Protein AF-A0A419FMW1-F1 (afdb_monomer)

Solvent-accessible surface area (backbone atoms only — not comparable to full-atom values): 18821 Å² total; per-residue (Å²): 129,82,69,80,78,76,74,81,81,89,82,76,58,70,65,56,57,52,50,54,60,65,60,32,37,74,52,43,48,46,43,58,74,35,53,47,52,51,47,50,56,54,46,58,73,46,66,77,76,57,78,51,20,38,34,29,46,61,54,77,78,37,61,66,59,41,47,36,37,78,68,68,53,40,65,76,57,99,67,23,28,83,46,42,37,37,42,29,57,51,63,74,55,34,60,53,26,34,76,67,46,19,86,48,67,44,80,33,50,67,48,57,53,45,51,34,42,71,71,38,46,95,46,46,44,58,52,34,40,76,68,66,42,49,80,49,41,33,39,37,44,56,45,91,46,50,64,37,39,49,90,47,58,54,80,13,65,55,50,51,30,53,52,52,51,53,52,59,35,41,77,67,66,47,54,31,34,40,38,43,29,26,40,41,46,79,92,55,35,22,66,64,27,52,50,53,41,50,47,57,53,50,55,44,29,68,75,36,60,68,39,38,54,36,33,52,71,72,45,60,54,68,69,53,20,62,75,76,34,43,56,58,40,50,67,43,35,53,56,52,53,51,40,54,52,26,44,78,55,48,26,44,52,43,81,49,75,24,40,34,37,80,46,73,58,96,95,42,77,38,35,39,40,36,40,33,37,38,36,42,51,65,76,74,70,49,85,79,45,88,66,63,99,79,65,77,50,70,66,51,47,33,65,72,48,45,42,54,49,36,49,45,51,51,37,66,57,67,66,44,51,46,62,58,52,47,67,75,35,79,61,51,46,59,53,36,46,50,51,48,53,60,42,68,75,109

Radius of gyration: 20.41 Å; Cα contacts (8 Å, |Δi|>4): 548; chains: 1; bounding box: 52×69×51 Å

Mean predicted aligned error: 4.77 Å

Sequence (346 aa):
MQKIQKDYNAKEDKKEIIRRMYRAAIKHYVREYGWLEAAKKRNDTLKAKRELRYFTLCSLEAIDIKTFYKAGIISRDASGFPSTFFCEWDKELTEEIARVVGSNYWSGPFEEFISKLFSNADRLLDKLKEQKLFPFDIYNLDFTGSCIPGDEPPYSKTLEALTRLVDLQHKEEFDFDMFLTFRAKRHADNEEAIGQLKSLIVDNCVKYPDAKVRLESNHSALDTLLASHYEKFIAIAIPKFLSGIAKDYRYKLKINPSFKYKRSNRDGVYYITNIILSFDYIHDRRARKKSKLNDPSITDIIQDTYYPQSILDIFNHDVVDVDRKIKEIPTLKTDLDRKVKEVQAL

Nearest PDB structures (foldseek):
  6l8u-assembly1_A  TM=5.320E-01  e=3.460E-02  Homo sapiens
  6kpd-assembly1_C-2  TM=3.980E-01  e=6.816E-02  Arabidopsis thaliana
  4d0s-assembly1_B  TM=4.487E-01  e=2.038E-01  Mycobacterium tuberculosis H37Rv
  2b36-assembly1_B-2  TM=4.880E-01  e=3.811E-01  Mycobacterium tuberculosis
  3fnf-assembly1_D  TM=4.911E-01  e=4.230E-01  Mycobacterium tuberculosis

Secondary structure (DSSP, 8-state):
-TTGGG---SSS-HHHHHHHHHHSHHHHHHIIIIIHHHHHHHHHHHTTSSPPPEEE---TT-HHHHHHHHTTSS--BTTB-TTEEEEES-HHHHHHHHHHHBS-EEES-HHHHHHHHHTTGGGHHHHHHHTT--S-SEEEEE-SS-SSBTTS-SS-HHHHHHHHHHHHHHHTT--EEEEEEEEE-GGGB-HHHHHHHHHHHHHHHHH-HHHHHHHHHHS--HHHHHHH-HHHHHHHHHHHHHHHHHHHTTEEEEEEEEEEEEEEETTEEEEEEEEEEEEEE----STTS---TTSPPHHHHIIIIIHHHHHHHHHT--EEEHHHHHHH-HHHHHHHHHHHHHHHT-

Foldseek 3Di:
DVPVVPPDPDDDDPLVVQVCVCLALLNLCCLPVPVLVVLVVLLVVCVVVDAAAEEEQAHLLRLSVLVCCVVVRFHADPQATLSYEYEEQDPVSVVSSCVHHGDRYHHRDLLVVLVCCLVCPVVVVVVCVVSVNPPHQEYEAADAAACAFQPAPLCGSSVVSLLSNLLRCLVVLHKHKYKHKHWQDLVGGHPVNLVVLLVLLVVLCVVPVVLVVLLVVQHPDLVCCSPPVSLLSCLLSVLSSVLVSLLVSQWQKAWDAKEKEWDADPVGIIIMIITMIITNHDDPPVVVPVHDPPDDDSSCCSVPPRSNVRSSNSSNHDYHYSVVVCVVDVCSSVVSSVSSVVSSVD

pLDDT: mean 92.4, std 11.52, range [32.59, 98.81]

Structure (mmCIF, N/CA/C/O backbone):
data_AF-A0A419FMW1-F1
#
_entry.id   AF-A0A419FMW1-F1
#
loop_
_atom_site.group_PDB
_atom_site.id
_atom_site.type_symbol
_atom_site.label_atom_id
_atom_site.label_alt_id
_atom_site.label_comp_id
_atom_site.label_asym_id
_atom_site.label_entity_id
_atom_site.label_seq_id
_atom_site.pdbx_PDB_ins_code
_atom_site.Cartn_x
_atom_site.Cartn_y
_atom_site.Cartn_z
_atom_site.occupancy
_atom_site.B_iso_or_equiv
_atom_site.auth_seq_id
_atom_site.auth_comp_id
_atom_site.auth_asym_id
_atom_site.auth_atom_id
_atom_site.pdbx_PDB_model_num
ATOM 1 N N . MET A 1 1 ? -5.293 -18.519 -10.410 1.00 42.91 1 MET A N 1
ATOM 2 C CA . MET A 1 1 ? -4.461 -18.506 -9.186 1.00 42.91 1 MET A CA 1
ATOM 3 C C . MET A 1 1 ? -4.579 -19.753 -8.286 1.00 42.91 1 MET A C 1
ATOM 5 O O . MET A 1 1 ? -3.925 -19.810 -7.253 1.00 42.91 1 MET A O 1
ATOM 9 N N . GLN A 1 2 ? -5.278 -20.827 -8.690 1.00 33.41 2 GLN A N 1
ATOM 10 C CA . GLN A 1 2 ? -5.392 -22.088 -7.920 1.00 33.41 2 GLN A CA 1
ATOM 11 C C . GLN A 1 2 ? -4.117 -22.970 -7.887 1.00 33.41 2 GLN A C 1
ATOM 13 O O . GLN A 1 2 ? -4.135 -24.054 -7.309 1.00 33.41 2 GLN A O 1
ATOM 18 N N . LYS A 1 3 ? -3.000 -22.547 -8.500 1.00 32.59 3 LYS A N 1
ATOM 19 C CA . LYS A 1 3 ? -1.839 -23.428 -8.736 1.00 32.59 3 LYS A CA 1
ATOM 20 C C . LYS A 1 3 ? -0.704 -23.316 -7.709 1.00 32.59 3 LYS A C 1
ATOM 22 O O . LYS A 1 3 ? 0.074 -24.251 -7.602 1.00 32.59 3 LYS A O 1
ATOM 27 N N . ILE A 1 4 ? -0.649 -22.254 -6.897 1.00 42.31 4 ILE A N 1
ATOM 28 C CA . ILE A 1 4 ? 0.367 -22.127 -5.826 1.00 42.31 4 ILE A CA 1
ATOM 29 C C . ILE A 1 4 ? 0.012 -23.004 -4.604 1.00 42.31 4 ILE A C 1
ATOM 31 O O . ILE A 1 4 ? 0.876 -23.336 -3.797 1.00 42.31 4 ILE A O 1
ATOM 35 N N . GLN A 1 5 ? -1.238 -23.472 -4.503 1.00 43.28 5 GLN A N 1
ATOM 36 C CA . GLN A 1 5 ? -1.702 -24.291 -3.378 1.00 43.28 5 GLN A CA 1
ATOM 37 C C . GLN A 1 5 ? -1.416 -25.800 -3.537 1.00 43.28 5 GLN A C 1
ATOM 39 O O . GLN A 1 5 ? -1.613 -26.544 -2.581 1.00 43.28 5 GLN A O 1
ATOM 44 N N . LYS A 1 6 ? -0.937 -26.274 -4.702 1.00 39.22 6 LYS A N 1
ATOM 45 C CA . LYS A 1 6 ? -0.693 -27.713 -4.953 1.00 39.22 6 LYS A CA 1
ATOM 46 C C . LYS A 1 6 ? 0.708 -28.228 -4.578 1.00 39.22 6 LYS A C 1
ATOM 48 O O . LYS A 1 6 ? 0.918 -29.432 -4.641 1.00 39.22 6 LYS A O 1
ATOM 53 N N . ASP A 1 7 ? 1.621 -27.370 -4.114 1.00 45.84 7 ASP A N 1
ATOM 54 C CA . ASP A 1 7 ? 3.060 -27.696 -4.061 1.00 45.84 7 ASP A CA 1
ATOM 55 C C . ASP A 1 7 ? 3.704 -27.753 -2.659 1.00 45.84 7 ASP A C 1
ATOM 57 O O . ASP A 1 7 ? 4.925 -27.607 -2.522 1.00 45.84 7 ASP A O 1
ATOM 61 N N . TYR A 1 8 ? 2.933 -28.051 -1.609 1.00 42.88 8 TYR A N 1
ATOM 62 C CA . TYR A 1 8 ? 3.475 -28.350 -0.274 1.00 42.88 8 TYR A CA 1
ATOM 63 C C . TYR A 1 8 ? 3.574 -29.865 -0.036 1.00 42.88 8 TYR A C 1
ATOM 65 O O . TYR A 1 8 ? 2.755 -30.463 0.656 1.00 42.88 8 TYR A O 1
ATOM 73 N N . ASN A 1 9 ? 4.607 -30.498 -0.600 1.00 43.47 9 ASN A N 1
ATOM 74 C CA . ASN A 1 9 ? 4.995 -31.853 -0.204 1.00 43.47 9 ASN A CA 1
ATOM 75 C C . ASN A 1 9 ? 5.605 -31.850 1.215 1.00 43.47 9 ASN A C 1
ATOM 77 O O . ASN A 1 9 ? 6.646 -31.243 1.452 1.00 43.47 9 ASN A O 1
ATOM 81 N N . ALA A 1 10 ? 4.905 -32.534 2.125 1.00 51.38 10 ALA A N 1
ATOM 82 C CA . ALA A 1 10 ? 5.298 -33.178 3.384 1.00 51.38 10 ALA A CA 1
ATOM 83 C C . ALA A 1 10 ? 6.677 -32.849 4.014 1.00 51.38 10 ALA A C 1
ATOM 85 O O . ALA A 1 10 ? 7.670 -33.516 3.725 1.00 51.38 10 ALA A O 1
ATOM 86 N N . LYS A 1 11 ? 6.690 -31.896 4.966 1.00 46.38 11 LYS A N 1
ATOM 87 C CA . LYS A 1 11 ? 7.200 -32.006 6.367 1.00 46.38 11 LYS A CA 1
ATOM 88 C C . LYS A 1 11 ? 7.465 -30.645 7.032 1.00 46.38 11 LYS A C 1
ATOM 90 O O . LYS A 1 11 ? 7.587 -30.599 8.250 1.00 46.38 11 LYS A O 1
ATOM 95 N N . GLU A 1 12 ? 7.516 -29.550 6.278 1.00 56.50 12 GLU A N 1
ATOM 96 C CA . GLU A 1 12 ? 7.563 -28.196 6.846 1.00 56.50 12 GLU A CA 1
ATOM 97 C C . GLU A 1 12 ? 6.133 -27.633 6.900 1.00 56.50 12 GLU A C 1
ATOM 99 O O . GLU A 1 12 ? 5.443 -27.578 5.881 1.00 56.50 12 GLU A O 1
ATOM 104 N N . ASP A 1 13 ? 5.665 -27.271 8.097 1.00 82.69 13 ASP A N 1
ATOM 105 C CA . ASP A 1 13 ? 4.355 -26.646 8.303 1.00 82.69 13 ASP A CA 1
ATOM 106 C C . ASP A 1 13 ? 4.288 -25.341 7.483 1.00 82.69 13 ASP A C 1
ATOM 108 O O . ASP A 1 13 ? 5.121 -24.446 7.660 1.00 82.69 13 ASP A O 1
ATOM 112 N N . LYS A 1 14 ? 3.299 -25.222 6.579 1.00 80.25 14 LYS A N 1
ATOM 113 C CA . LYS A 1 14 ? 3.009 -24.014 5.773 1.00 80.25 14 LYS A CA 1
ATOM 114 C C . LYS A 1 14 ? 3.093 -22.747 6.636 1.00 80.25 14 LYS A 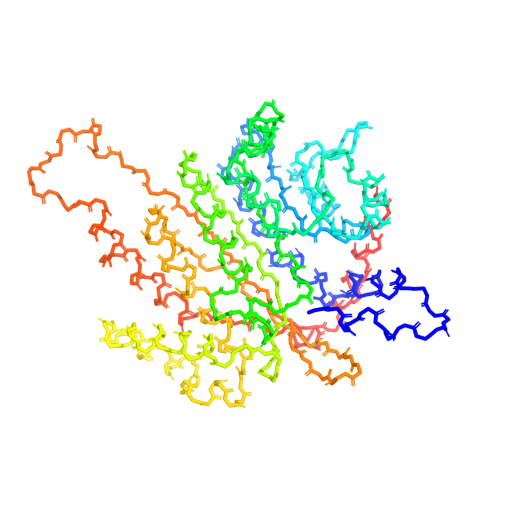C 1
ATOM 116 O O . LYS A 1 14 ? 3.622 -21.728 6.184 1.00 80.25 14 LYS A O 1
ATOM 121 N N . LYS A 1 15 ? 2.628 -22.824 7.888 1.00 84.81 15 LYS A N 1
ATOM 122 C CA . LYS A 1 15 ? 2.635 -21.717 8.852 1.00 84.81 15 LYS A CA 1
ATOM 123 C C . LYS A 1 15 ? 4.049 -21.294 9.245 1.00 84.81 15 LYS A C 1
ATOM 125 O O . LYS A 1 15 ? 4.314 -20.098 9.331 1.00 84.81 15 LYS A O 1
ATOM 130 N N . GLU A 1 16 ? 4.980 -22.227 9.423 1.00 87.75 16 GLU A N 1
ATOM 131 C CA . GLU A 1 16 ? 6.358 -21.892 9.799 1.00 87.75 16 GLU A CA 1
ATOM 132 C C . GLU A 1 16 ? 7.129 -21.238 8.649 1.00 87.75 16 GLU A C 1
ATOM 134 O O . GLU A 1 16 ? 7.867 -20.275 8.865 1.00 87.75 16 GLU A O 1
ATOM 139 N N . ILE A 1 17 ? 6.892 -21.670 7.407 1.00 84.44 17 ILE A N 1
ATOM 140 C CA . ILE A 1 17 ? 7.458 -20.999 6.226 1.00 84.44 17 ILE A CA 1
ATOM 141 C C . ILE A 1 17 ? 6.989 -19.541 6.173 1.00 84.44 17 ILE A C 1
ATOM 143 O O . ILE A 1 17 ? 7.811 -18.637 5.987 1.00 84.44 17 ILE A O 1
ATOM 147 N N . ILE A 1 18 ? 5.687 -19.307 6.381 1.00 84.25 18 ILE A N 1
ATOM 148 C CA . ILE A 1 18 ? 5.113 -17.958 6.450 1.00 84.25 18 ILE A CA 1
ATOM 149 C C . ILE A 1 18 ? 5.790 -17.171 7.580 1.00 84.25 18 ILE A C 1
ATOM 151 O O . ILE A 1 18 ? 6.365 -16.113 7.321 1.00 84.25 18 ILE A O 1
ATOM 155 N N . ARG A 1 19 ? 5.835 -17.698 8.810 1.00 89.06 19 ARG A N 1
ATOM 156 C CA . ARG A 1 19 ? 6.488 -17.026 9.949 1.00 89.06 19 ARG A CA 1
ATOM 157 C C . ARG A 1 19 ? 7.935 -16.646 9.637 1.00 89.06 19 ARG A C 1
ATOM 159 O O . ARG A 1 19 ? 8.303 -15.480 9.768 1.00 89.06 19 ARG A O 1
ATOM 166 N N . ARG A 1 20 ? 8.747 -17.573 9.121 1.00 88.69 20 ARG A N 1
ATOM 167 C CA . ARG A 1 20 ? 10.146 -17.310 8.741 1.00 88.69 20 ARG A CA 1
ATOM 168 C C . ARG A 1 20 ? 10.271 -16.177 7.721 1.00 88.69 20 ARG A C 1
ATOM 170 O O . ARG A 1 20 ? 11.138 -15.314 7.862 1.00 88.69 20 ARG A O 1
ATOM 177 N N . MET A 1 21 ? 9.410 -16.149 6.701 1.00 86.50 21 MET A N 1
ATOM 178 C CA . MET A 1 21 ? 9.424 -15.081 5.696 1.00 86.50 21 MET A CA 1
ATOM 179 C C . MET A 1 21 ? 9.137 -13.709 6.313 1.00 86.50 21 MET A C 1
ATOM 181 O O . MET A 1 21 ? 9.825 -12.739 5.972 1.00 86.50 21 MET A O 1
ATOM 185 N N . TYR A 1 22 ? 8.169 -13.632 7.230 1.00 86.56 22 TYR A N 1
ATOM 186 C CA . TYR A 1 22 ? 7.754 -12.384 7.870 1.00 86.56 22 TYR A CA 1
ATOM 187 C C . TYR A 1 22 ? 8.694 -11.925 8.996 1.00 86.56 22 TYR A C 1
ATOM 189 O O . TYR A 1 22 ? 8.783 -10.715 9.218 1.00 86.56 22 TYR A O 1
ATOM 197 N N . ARG A 1 23 ? 9.434 -12.837 9.640 1.00 90.75 23 ARG A N 1
ATOM 198 C CA . ARG A 1 23 ? 10.469 -12.541 10.652 1.00 90.75 23 ARG A CA 1
ATOM 199 C C . ARG A 1 23 ? 11.797 -12.067 10.064 1.00 90.75 23 ARG A C 1
ATOM 201 O O . ARG A 1 23 ? 12.610 -11.506 10.784 1.00 90.75 23 ARG A O 1
ATOM 208 N N . ALA A 1 24 ? 12.041 -12.303 8.776 1.00 90.31 24 ALA A N 1
ATOM 209 C CA . ALA A 1 24 ? 13.326 -11.987 8.161 1.00 90.31 24 ALA A CA 1
ATOM 210 C C . ALA A 1 24 ? 13.701 -10.501 8.331 1.00 90.31 24 ALA A C 1
ATOM 212 O O . ALA A 1 24 ? 12.898 -9.626 7.989 1.00 90.31 24 ALA A O 1
ATOM 213 N N . ALA A 1 25 ? 14.948 -10.232 8.743 1.00 91.38 25 ALA A N 1
ATOM 214 C CA . ALA A 1 25 ? 15.506 -8.884 8.894 1.00 91.38 25 ALA A CA 1
ATOM 215 C C . ALA A 1 25 ? 15.181 -7.961 7.710 1.00 91.38 25 ALA A C 1
ATOM 217 O O . ALA A 1 25 ? 14.808 -6.810 7.902 1.00 91.38 25 ALA A O 1
ATOM 218 N N . ILE A 1 26 ? 15.224 -8.484 6.480 1.00 94.19 26 ILE A N 1
ATOM 219 C CA . ILE A 1 26 ? 14.934 -7.710 5.268 1.00 94.19 26 ILE A CA 1
ATOM 220 C C . ILE A 1 26 ? 13.516 -7.131 5.229 1.00 94.19 26 ILE A C 1
ATOM 222 O O . ILE A 1 26 ? 13.328 -5.982 4.841 1.00 94.19 26 ILE A O 1
ATOM 226 N N . LYS A 1 27 ? 12.515 -7.888 5.696 1.00 93.56 27 LYS A N 1
ATOM 227 C CA . LYS A 1 27 ? 11.138 -7.395 5.811 1.00 93.56 27 LYS A CA 1
ATOM 228 C C . LYS A 1 27 ? 11.032 -6.416 6.977 1.00 93.56 27 LYS A C 1
ATOM 230 O O . LYS A 1 27 ? 10.343 -5.409 6.862 1.00 93.56 27 LYS A O 1
ATOM 235 N N . HIS A 1 28 ? 11.719 -6.689 8.086 1.00 95.06 28 HIS A N 1
ATOM 236 C CA . HIS A 1 28 ? 11.700 -5.802 9.245 1.00 95.06 28 HIS A CA 1
ATOM 237 C C . HIS A 1 28 ? 12.369 -4.449 8.974 1.00 95.06 28 HIS A C 1
ATOM 239 O O . HIS A 1 28 ? 11.888 -3.446 9.483 1.00 95.06 28 HIS A O 1
ATOM 245 N N . TYR A 1 29 ? 13.375 -4.384 8.096 1.00 97.31 29 TYR A N 1
ATOM 246 C CA . TYR A 1 29 ? 13.927 -3.113 7.620 1.00 97.31 29 TYR A CA 1
ATOM 247 C C . TYR A 1 29 ? 12.838 -2.227 7.001 1.00 97.31 29 TYR A C 1
ATOM 249 O O . TYR A 1 29 ? 12.721 -1.059 7.351 1.00 97.31 29 TYR A O 1
ATOM 257 N N . VAL A 1 30 ? 11.998 -2.788 6.125 1.00 97.06 30 VAL A N 1
ATOM 258 C CA . VAL A 1 30 ? 10.891 -2.042 5.500 1.00 97.06 30 VAL A CA 1
ATOM 259 C C . VAL A 1 30 ? 9.864 -1.593 6.544 1.00 97.06 30 VAL A C 1
ATOM 261 O O . VAL A 1 30 ? 9.369 -0.471 6.470 1.00 97.06 30 VAL A O 1
ATOM 264 N N . ARG A 1 31 ? 9.575 -2.429 7.551 1.00 96.56 31 ARG A N 1
ATOM 265 C CA . ARG A 1 31 ? 8.680 -2.045 8.656 1.00 96.56 31 ARG A CA 1
ATOM 266 C C . ARG A 1 31 ? 9.237 -0.878 9.461 1.00 96.56 31 ARG A C 1
ATOM 268 O O . ARG A 1 31 ? 8.502 0.060 9.727 1.00 96.56 31 ARG A O 1
ATOM 275 N N . GLU A 1 32 ? 10.511 -0.941 9.830 1.00 96.00 32 GLU A N 1
ATOM 276 C CA . GLU A 1 32 ? 11.153 0.037 10.708 1.00 96.00 32 GLU A CA 1
ATOM 277 C C . GLU A 1 32 ? 11.416 1.366 9.995 1.00 96.00 32 GLU A C 1
ATOM 279 O O . GLU A 1 32 ? 11.068 2.422 10.508 1.00 96.00 32 GLU A O 1
ATOM 284 N N . TYR A 1 33 ? 12.017 1.320 8.806 1.00 96.69 33 TYR A N 1
ATOM 285 C CA . TYR A 1 33 ? 12.497 2.515 8.103 1.00 96.69 33 TYR A CA 1
ATOM 286 C C . TYR A 1 33 ? 11.526 3.030 7.035 1.00 96.69 33 TYR A C 1
ATOM 288 O O . TYR A 1 33 ? 11.717 4.123 6.508 1.00 96.69 33 TYR A O 1
ATOM 296 N N . GLY A 1 34 ? 10.502 2.244 6.700 1.00 97.06 34 GLY A N 1
ATOM 297 C CA . GLY A 1 34 ? 9.429 2.628 5.791 1.00 97.06 34 GLY A CA 1
ATOM 298 C C . GLY A 1 34 ? 8.123 2.852 6.539 1.00 97.06 34 GLY A C 1
ATOM 299 O O . GLY A 1 34 ? 7.719 3.989 6.775 1.00 97.06 34 GLY A O 1
ATOM 300 N N . TRP A 1 35 ? 7.455 1.758 6.907 1.00 97.88 35 TRP A N 1
ATOM 301 C CA . TRP A 1 35 ? 6.073 1.790 7.400 1.00 97.88 35 TRP A CA 1
ATOM 302 C C . TRP A 1 35 ? 5.929 2.546 8.718 1.00 97.88 35 TRP A C 1
ATOM 304 O O . TRP A 1 35 ? 5.037 3.378 8.839 1.00 97.88 35 TRP A O 1
ATOM 314 N N . LEU A 1 36 ? 6.811 2.299 9.689 1.00 98.00 36 LEU A N 1
ATOM 315 C CA . LEU A 1 36 ? 6.778 2.963 10.990 1.00 98.00 36 LEU A CA 1
ATOM 316 C C . LEU A 1 36 ? 7.041 4.465 10.861 1.00 98.00 36 LEU A C 1
ATOM 318 O O . LEU A 1 36 ? 6.325 5.258 11.464 1.00 98.00 36 LEU A O 1
ATOM 322 N N . GLU A 1 37 ? 8.015 4.872 10.049 1.00 97.94 37 GLU A N 1
ATOM 323 C CA . GLU A 1 37 ? 8.312 6.292 9.831 1.00 97.94 37 GLU A CA 1
ATOM 324 C C . GLU A 1 37 ? 7.168 7.021 9.116 1.00 97.94 37 GLU A C 1
ATOM 326 O O . GLU A 1 37 ? 6.830 8.149 9.477 1.00 97.94 37 GLU A O 1
ATOM 331 N N . ALA A 1 38 ? 6.522 6.379 8.140 1.00 97.94 38 ALA A N 1
ATOM 332 C CA . ALA A 1 38 ? 5.322 6.926 7.512 1.00 97.94 38 ALA A CA 1
ATOM 333 C C . ALA A 1 38 ? 4.144 6.996 8.500 1.00 97.94 38 ALA A C 1
ATOM 335 O O . ALA A 1 38 ? 3.477 8.026 8.591 1.00 97.94 38 ALA A O 1
ATOM 336 N N . ALA A 1 39 ? 3.941 5.951 9.306 1.00 98.25 39 ALA A N 1
ATOM 337 C CA . ALA A 1 39 ? 2.875 5.903 10.299 1.00 98.25 39 ALA A CA 1
ATOM 338 C C . ALA A 1 39 ? 3.039 6.955 11.404 1.00 98.25 39 ALA A C 1
ATOM 340 O O . ALA A 1 39 ? 2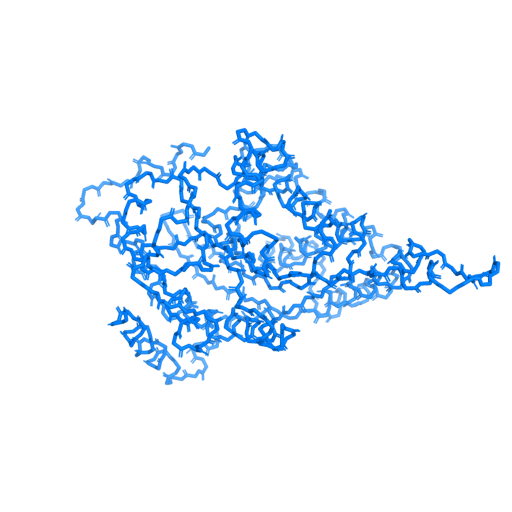.053 7.580 11.787 1.00 98.25 39 ALA A O 1
ATOM 341 N N . LYS A 1 40 ? 4.268 7.218 11.870 1.00 97.75 40 LYS A N 1
ATOM 342 C CA . LYS A 1 40 ? 4.559 8.318 12.807 1.00 97.75 40 LYS A CA 1
ATOM 343 C C . LYS A 1 40 ? 4.142 9.662 12.222 1.00 97.75 40 LYS A C 1
ATOM 345 O O . LYS A 1 40 ? 3.369 10.377 12.848 1.00 97.75 40 LYS A O 1
ATOM 350 N N . LYS A 1 41 ? 4.564 9.962 10.986 1.00 97.31 41 LYS A N 1
ATOM 351 C CA . LYS A 1 41 ? 4.187 11.210 10.302 1.00 97.31 41 LYS A CA 1
ATOM 352 C C . LYS A 1 41 ? 2.672 11.351 10.190 1.00 97.31 41 LYS A C 1
ATOM 354 O O . LYS A 1 41 ? 2.139 12.414 10.493 1.00 97.31 41 LYS A O 1
ATOM 359 N N . ARG A 1 42 ? 1.969 10.285 9.795 1.00 97.31 42 ARG A N 1
ATOM 360 C CA . ARG A 1 42 ? 0.501 10.272 9.735 1.00 97.31 42 ARG A CA 1
ATOM 361 C C . ARG A 1 42 ? -0.113 10.534 11.103 1.00 97.31 42 ARG A C 1
ATOM 363 O O . ARG A 1 42 ? -0.964 11.411 11.223 1.00 97.31 42 ARG A O 1
ATOM 370 N N . ASN A 1 43 ? 0.353 9.839 12.135 1.00 96.81 43 ASN A N 1
ATOM 371 C CA . ASN A 1 43 ? -0.120 10.013 13.504 1.00 96.81 43 ASN A CA 1
ATOM 372 C C . ASN A 1 43 ? 0.085 11.453 14.012 1.00 96.81 43 ASN A C 1
ATOM 374 O O . ASN A 1 43 ? -0.820 12.033 14.611 1.00 96.81 43 ASN A O 1
ATOM 378 N N . ASP A 1 44 ? 1.216 12.081 13.681 1.00 95.94 44 ASP A N 1
ATOM 379 C CA . ASP A 1 44 ? 1.491 13.479 14.029 1.00 95.94 44 ASP A CA 1
ATOM 380 C C . ASP A 1 44 ? 0.468 14.439 13.394 1.00 95.94 44 ASP A C 1
ATOM 382 O O . ASP A 1 44 ? 0.031 15.405 14.031 1.00 95.94 44 ASP A O 1
ATOM 386 N N . THR A 1 45 ? 0.003 14.159 12.166 1.00 94.56 45 THR A N 1
ATOM 387 C CA . THR A 1 45 ? -1.055 14.967 11.524 1.00 94.56 45 THR A CA 1
ATOM 388 C C . THR A 1 45 ? -2.406 14.866 12.237 1.00 94.56 45 THR A C 1
ATOM 390 O O . THR A 1 45 ? -3.179 15.830 12.210 1.00 94.56 45 THR A O 1
ATOM 393 N N . LEU A 1 46 ? -2.672 13.759 12.944 1.00 92.00 46 LEU A N 1
ATOM 394 C CA . LEU A 1 46 ? -3.886 13.577 13.746 1.00 92.00 46 LEU A CA 1
ATOM 395 C C . LEU A 1 46 ? -3.865 14.417 15.033 1.00 92.00 46 LEU A C 1
ATOM 397 O O . LEU A 1 46 ? -4.924 14.642 15.626 1.00 92.00 46 LEU A O 1
ATOM 401 N N . LYS A 1 47 ? -2.694 14.927 15.453 1.00 86.38 47 LYS A N 1
ATOM 402 C CA . LYS A 1 47 ? -2.504 15.801 16.629 1.00 86.38 47 LYS A CA 1
ATOM 403 C C . LYS A 1 47 ? -3.154 15.253 17.906 1.00 86.38 47 LYS A C 1
ATOM 405 O O . LYS A 1 47 ? -3.783 16.009 18.645 1.00 86.38 47 LYS A O 1
ATOM 410 N N . ALA A 1 48 ? -3.067 13.939 18.115 1.00 80.50 48 ALA A N 1
ATOM 411 C CA . ALA A 1 48 ? -3.685 13.225 19.236 1.00 80.50 48 ALA A CA 1
ATOM 412 C C . ALA A 1 48 ? -5.210 13.432 19.389 1.00 80.50 48 ALA A C 1
ATOM 414 O O . ALA A 1 48 ? -5.772 13.154 20.445 1.00 80.50 48 ALA A O 1
ATOM 415 N N . LYS A 1 49 ? -5.913 13.903 18.346 1.00 88.44 49 LYS A N 1
ATOM 416 C CA . LYS A 1 49 ? -7.378 14.074 18.388 1.00 88.44 49 LYS A CA 1
ATOM 417 C C . LYS A 1 49 ? -8.116 12.743 18.467 1.00 88.44 49 LYS A C 1
ATOM 419 O O . LYS A 1 49 ? -9.230 12.681 18.979 1.00 88.44 49 LYS A O 1
ATOM 424 N N . ARG A 1 50 ? -7.516 11.707 17.891 1.00 93.75 50 ARG A N 1
ATOM 425 C CA . ARG A 1 50 ? -7.954 10.318 17.941 1.00 93.75 50 ARG A CA 1
ATOM 426 C C . ARG A 1 50 ? -6.768 9.415 17.635 1.00 93.75 50 ARG A C 1
ATOM 428 O O . ARG A 1 50 ? -5.771 9.870 17.079 1.00 93.75 50 ARG A O 1
ATOM 435 N N . GLU A 1 51 ? -6.927 8.148 17.967 1.00 94.56 51 GLU A N 1
ATOM 436 C CA . GLU A 1 51 ? -5.998 7.092 17.591 1.00 94.56 51 GLU A CA 1
ATOM 437 C C . GLU A 1 51 ? -5.989 6.855 16.072 1.00 94.56 51 GLU A C 1
ATOM 439 O O . GLU A 1 51 ? -6.994 7.105 15.389 1.00 94.56 51 GLU A O 1
ATOM 444 N N . LEU A 1 52 ? -4.854 6.375 15.559 1.00 97.88 52 LEU A N 1
ATOM 445 C CA . LEU A 1 52 ? -4.672 5.978 14.168 1.00 97.88 52 LEU A CA 1
ATOM 446 C C . LEU A 1 52 ? -5.456 4.697 13.856 1.00 97.88 52 LEU A C 1
ATOM 448 O O . LEU A 1 52 ? -5.337 3.701 14.559 1.00 97.88 52 LEU A O 1
ATOM 452 N N . ARG A 1 53 ? -6.227 4.712 12.768 1.00 98.56 53 ARG A N 1
ATOM 453 C CA . ARG A 1 53 ? -7.020 3.588 12.263 1.00 98.56 53 ARG A CA 1
ATOM 454 C C . ARG A 1 53 ? -6.246 2.857 11.180 1.00 98.56 53 ARG A C 1
ATOM 456 O O . ARG A 1 53 ? -5.953 3.436 10.130 1.00 98.56 53 ARG A O 1
ATOM 463 N N . TYR A 1 54 ? -5.937 1.592 11.423 1.00 98.75 54 TYR A N 1
ATOM 464 C CA . TYR A 1 54 ? -5.014 0.822 10.596 1.00 98.75 54 TYR A CA 1
ATOM 465 C C . TYR A 1 54 ? -5.704 -0.361 9.922 1.00 98.75 54 TYR A C 1
ATOM 467 O O . TYR A 1 54 ? -6.216 -1.250 10.597 1.00 98.75 54 TYR A O 1
ATOM 475 N N . PHE A 1 55 ? -5.690 -0.397 8.591 1.00 98.81 55 PHE A N 1
ATOM 476 C CA . PHE A 1 55 ? -6.084 -1.569 7.815 1.00 98.81 55 PHE A CA 1
ATOM 477 C C . PHE A 1 55 ? -4.841 -2.344 7.372 1.00 98.81 55 PHE A C 1
ATOM 479 O O . PHE A 1 55 ? -3.899 -1.736 6.861 1.00 98.81 55 PHE A O 1
ATOM 486 N N . THR A 1 56 ? -4.829 -3.675 7.489 1.00 98.56 56 THR A N 1
ATOM 487 C CA . THR A 1 56 ? -3.668 -4.481 7.068 1.00 98.56 56 THR A CA 1
ATOM 488 C C . THR A 1 56 ? -4.021 -5.853 6.484 1.00 98.56 56 THR A C 1
ATOM 490 O O . THR A 1 56 ? -4.921 -6.549 6.958 1.00 98.56 56 THR A O 1
ATOM 493 N N . LEU A 1 57 ? -3.263 -6.272 5.467 1.00 97.38 57 LEU A N 1
ATOM 494 C CA . LEU A 1 57 ? -3.157 -7.673 5.039 1.00 97.38 57 LEU A CA 1
ATOM 495 C C . LEU A 1 57 ? -2.118 -8.366 5.930 1.00 97.38 57 LEU A C 1
ATOM 497 O O . LEU A 1 57 ? -0.946 -8.519 5.577 1.00 97.38 57 LEU A O 1
ATOM 501 N N . CYS A 1 58 ? -2.548 -8.663 7.153 1.00 90.44 58 CYS A N 1
ATOM 502 C CA . CYS A 1 58 ? -1.676 -9.023 8.263 1.00 90.44 58 CYS A CA 1
ATOM 503 C C . CYS A 1 58 ? -1.060 -10.420 8.107 1.00 90.44 58 CYS A C 1
ATOM 505 O O . CYS A 1 58 ? -1.659 -11.320 7.528 1.00 90.44 58 CYS A O 1
ATOM 507 N N . SER A 1 59 ? 0.116 -10.636 8.702 1.00 91.00 59 SER A N 1
ATOM 508 C CA . SER A 1 59 ? 0.649 -11.989 8.890 1.00 91.00 59 SER A CA 1
ATOM 509 C C . SER A 1 59 ? 0.260 -12.572 10.244 1.00 91.00 59 SER A C 1
ATOM 511 O O . SER A 1 59 ? -0.091 -11.842 11.166 1.00 91.00 59 SER A O 1
ATOM 513 N N . LEU A 1 60 ? 0.432 -13.890 10.397 1.00 92.56 60 LEU A N 1
ATOM 514 C CA . LEU A 1 60 ? 0.156 -14.642 11.633 1.00 92.56 60 LEU A CA 1
ATOM 515 C C . LEU A 1 60 ? 0.658 -13.986 12.931 1.00 92.56 60 LEU A C 1
ATOM 517 O O . LEU A 1 60 ? 0.054 -14.157 13.982 1.00 92.56 60 LEU A O 1
ATOM 521 N N . GLU A 1 61 ? 1.785 -13.277 12.881 1.00 93.94 61 GLU A N 1
ATOM 522 C CA . GLU A 1 61 ? 2.415 -12.699 14.073 1.00 93.94 61 GLU A CA 1
ATOM 523 C C . GLU A 1 61 ? 2.135 -11.209 14.268 1.00 93.94 61 GLU A C 1
ATOM 525 O O . GLU A 1 61 ? 2.574 -10.650 15.274 1.00 93.94 61 GLU A O 1
ATOM 530 N N . ALA A 1 62 ? 1.451 -10.563 13.316 1.00 95.94 62 ALA A N 1
ATOM 531 C CA . ALA A 1 62 ? 1.075 -9.154 13.395 1.00 95.94 62 ALA A CA 1
ATOM 532 C C . ALA A 1 62 ? 2.238 -8.211 13.768 1.00 95.94 62 ALA A C 1
ATOM 534 O O . ALA A 1 62 ? 2.076 -7.268 14.542 1.00 95.94 62 ALA A O 1
ATOM 535 N N . ILE A 1 63 ? 3.446 -8.487 13.253 1.00 96.12 63 ILE A N 1
ATOM 536 C CA . ILE A 1 63 ? 4.682 -7.786 13.654 1.00 96.12 63 ILE A CA 1
ATOM 537 C C . ILE A 1 63 ? 4.580 -6.278 13.397 1.00 96.12 63 ILE A C 1
ATOM 539 O O . ILE A 1 63 ? 5.095 -5.491 14.181 1.00 96.12 63 ILE A O 1
ATOM 543 N N . ASP A 1 64 ? 3.939 -5.865 12.308 1.00 96.50 64 ASP A N 1
ATOM 544 C CA . ASP A 1 64 ? 3.664 -4.462 11.984 1.00 96.50 64 ASP A CA 1
ATOM 545 C C . ASP A 1 64 ? 2.763 -3.794 13.035 1.00 96.50 64 ASP A C 1
ATOM 547 O O . ASP A 1 64 ? 3.145 -2.761 13.581 1.00 96.50 64 ASP A O 1
ATOM 551 N N . ILE A 1 65 ? 1.645 -4.427 13.406 1.00 97.94 65 ILE A N 1
ATOM 552 C CA . ILE A 1 65 ? 0.732 -3.944 14.458 1.00 97.94 65 ILE A CA 1
ATOM 553 C C . ILE A 1 65 ? 1.480 -3.824 15.792 1.00 97.94 65 ILE A C 1
ATOM 555 O O . ILE A 1 65 ? 1.480 -2.770 16.424 1.00 97.94 65 ILE A O 1
ATOM 559 N N . LYS A 1 66 ? 2.205 -4.870 16.200 1.00 97.75 66 LYS A N 1
ATOM 560 C CA . LYS A 1 66 ? 2.988 -4.858 17.447 1.00 97.75 66 LYS A CA 1
ATOM 561 C C . LYS A 1 66 ? 4.101 -3.804 17.430 1.00 97.75 66 LYS A C 1
ATOM 563 O O . LYS A 1 66 ? 4.406 -3.212 18.463 1.00 97.75 66 LYS A O 1
ATOM 568 N N . THR A 1 67 ? 4.687 -3.536 16.262 1.00 97.44 67 THR A N 1
ATOM 569 C CA . THR A 1 67 ? 5.673 -2.461 16.073 1.00 97.44 67 THR A CA 1
ATOM 570 C C . THR A 1 67 ? 5.024 -1.088 16.281 1.00 97.44 67 THR A C 1
ATOM 572 O O . THR A 1 67 ? 5.589 -0.252 16.983 1.00 97.44 67 THR A O 1
ATOM 575 N N . PHE A 1 68 ? 3.820 -0.861 15.748 1.00 98.06 68 PHE A N 1
ATOM 576 C CA . PHE A 1 68 ? 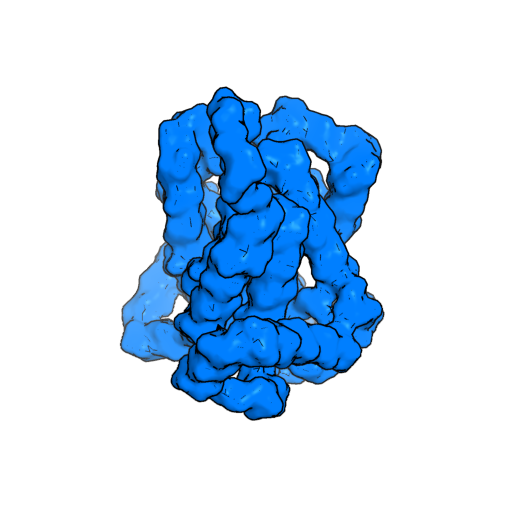3.075 0.388 15.952 1.00 98.06 68 PHE A CA 1
ATOM 577 C C . PHE A 1 68 ? 2.611 0.564 17.399 1.00 98.06 68 PHE A C 1
ATOM 579 O O . PHE A 1 68 ? 2.691 1.669 17.932 1.00 98.06 68 PHE A O 1
ATOM 586 N N . TYR A 1 69 ? 2.213 -0.523 18.059 1.00 97.94 69 TYR A N 1
ATOM 587 C CA . TYR A 1 69 ? 1.890 -0.528 19.484 1.00 97.94 69 TYR A CA 1
ATOM 588 C C . TYR A 1 69 ? 3.094 -0.150 20.350 1.00 97.94 69 TYR A C 1
ATOM 590 O O . TYR A 1 69 ? 3.008 0.764 21.166 1.00 97.94 69 TYR A O 1
ATOM 598 N N . LYS A 1 70 ? 4.256 -0.779 20.120 1.00 97.44 70 LYS A N 1
ATOM 599 C CA . LYS A 1 70 ? 5.506 -0.440 20.822 1.00 97.44 70 LYS A CA 1
ATOM 600 C C . LYS A 1 70 ? 5.905 1.027 20.623 1.00 97.44 70 LYS A C 1
ATOM 602 O O . LYS A 1 70 ? 6.516 1.619 21.506 1.00 97.44 70 LYS A O 1
ATOM 607 N N . ALA A 1 71 ? 5.562 1.606 19.473 1.00 96.69 71 ALA A N 1
ATOM 608 C CA . ALA A 1 71 ? 5.804 3.009 19.156 1.00 96.69 71 ALA A CA 1
ATOM 609 C C . ALA A 1 71 ? 4.726 3.977 19.689 1.00 96.69 71 ALA A C 1
ATOM 611 O O . ALA A 1 71 ? 4.851 5.180 19.470 1.00 96.69 71 ALA A O 1
ATOM 612 N N . GLY A 1 72 ? 3.677 3.484 20.358 1.00 96.31 72 GLY A N 1
ATOM 613 C CA . GLY A 1 72 ? 2.586 4.305 20.890 1.00 96.31 72 GLY A CA 1
ATOM 614 C C . GLY A 1 72 ? 1.668 4.915 19.824 1.00 96.31 72 GLY A C 1
ATOM 615 O O . GLY A 1 72 ? 0.995 5.904 20.100 1.00 96.31 72 GLY A O 1
ATOM 616 N N . ILE A 1 73 ? 1.657 4.363 18.605 1.00 96.75 73 ILE A N 1
ATOM 617 C CA . ILE A 1 73 ? 0.814 4.839 17.490 1.00 96.75 73 ILE A CA 1
ATOM 618 C C . ILE A 1 73 ? -0.603 4.270 17.598 1.00 96.75 73 ILE A C 1
ATOM 620 O O . ILE A 1 73 ? -1.580 4.960 17.310 1.00 96.75 73 ILE A O 1
ATOM 624 N N . ILE A 1 74 ? -0.695 3.010 18.018 1.00 97.19 74 ILE A N 1
ATOM 625 C CA . ILE A 1 74 ? -1.948 2.317 18.311 1.00 97.19 74 ILE A CA 1
ATOM 626 C C . ILE A 1 74 ? -1.898 1.751 19.731 1.00 97.19 74 ILE A C 1
ATOM 628 O O . ILE A 1 74 ? -0.827 1.549 20.306 1.00 97.19 74 ILE A O 1
ATOM 632 N N . SER A 1 75 ? -3.066 1.491 20.292 1.00 97.00 75 SER A N 1
ATOM 633 C CA . SER A 1 75 ? -3.310 1.021 21.642 1.00 97.00 75 SER A CA 1
ATOM 634 C C . SER A 1 75 ? -3.821 -0.418 21.632 1.00 97.00 75 SER A C 1
ATOM 636 O O . SER A 1 75 ? -4.301 -0.931 20.619 1.00 97.00 75 SER A O 1
ATOM 638 N N . ARG A 1 76 ? -3.677 -1.087 22.778 1.00 97.38 76 ARG A N 1
ATOM 639 C CA . ARG A 1 76 ? -4.166 -2.446 23.005 1.00 97.38 76 ARG A CA 1
ATOM 640 C C . ARG A 1 76 ? -5.064 -2.449 24.234 1.00 97.38 76 ARG A C 1
ATOM 642 O O . ARG A 1 76 ? -4.682 -1.887 25.260 1.00 97.38 76 ARG A O 1
ATOM 649 N N . ASP A 1 77 ? -6.210 -3.107 24.138 1.00 96.19 77 ASP A N 1
ATOM 650 C CA . ASP A 1 77 ? -7.137 -3.328 25.245 1.00 96.19 77 ASP A CA 1
ATOM 651 C C . ASP A 1 77 ? -7.469 -4.825 25.408 1.00 96.19 77 ASP A C 1
ATOM 653 O O . ASP A 1 77 ? -6.809 -5.696 24.833 1.00 96.19 77 ASP A O 1
ATOM 657 N N . ALA A 1 78 ? -8.478 -5.142 26.226 1.00 94.81 78 ALA A N 1
ATOM 658 C CA . ALA A 1 78 ? -8.906 -6.520 26.475 1.00 94.81 78 ALA A CA 1
ATOM 659 C C . ALA A 1 78 ? -9.429 -7.249 25.218 1.00 94.81 78 ALA A C 1
ATOM 661 O O . ALA A 1 78 ? -9.462 -8.477 25.203 1.00 94.81 78 ALA A O 1
ATOM 662 N N . SER A 1 79 ? -9.830 -6.514 24.176 1.00 93.81 79 SER A N 1
ATOM 663 C CA . SER A 1 79 ? -10.333 -7.043 22.902 1.00 93.81 79 SER A CA 1
ATOM 664 C C . SER A 1 79 ? -9.254 -7.197 21.822 1.00 93.81 79 SER A C 1
ATOM 666 O O . SER A 1 79 ? -9.532 -7.751 20.758 1.00 93.81 79 SER A O 1
ATOM 668 N N . GLY A 1 80 ? -8.022 -6.748 22.087 1.00 96.75 80 GLY A N 1
ATOM 669 C CA . GLY A 1 80 ? -6.925 -6.724 21.121 1.00 96.75 80 GLY A CA 1
ATOM 670 C C . GLY A 1 80 ? -6.558 -5.293 20.742 1.00 96.75 80 GLY A C 1
ATOM 671 O O . GLY A 1 80 ? -6.284 -4.480 21.620 1.00 96.75 80 GLY A O 1
ATOM 672 N N . PHE A 1 81 ? -6.511 -4.996 19.445 1.00 97.88 81 PHE A N 1
ATOM 673 C CA . PHE A 1 81 ? -6.166 -3.684 18.894 1.00 97.88 81 PHE A CA 1
ATOM 674 C C . PHE A 1 81 ? -7.419 -3.040 18.274 1.00 97.88 81 PHE A C 1
ATOM 676 O O . PHE A 1 81 ? -7.684 -3.237 17.084 1.00 97.88 81 PHE A O 1
ATOM 683 N N . PRO A 1 82 ? -8.217 -2.283 19.049 1.00 97.44 82 PRO A N 1
ATOM 684 C CA . PRO A 1 82 ? -9.552 -1.833 18.638 1.00 97.44 82 PRO A CA 1
ATOM 685 C C . PRO A 1 82 ? -9.544 -0.892 17.427 1.00 97.44 82 PRO A C 1
ATOM 687 O O . PRO A 1 82 ? -10.537 -0.814 16.711 1.00 97.44 82 PRO A O 1
ATOM 690 N N . SER A 1 83 ? -8.434 -0.199 17.172 1.00 97.75 83 SER A N 1
ATOM 691 C CA . SER A 1 83 ? -8.233 0.704 16.032 1.00 97.75 83 SER A CA 1
ATOM 692 C C . SER A 1 83 ? -7.713 0.005 14.768 1.00 97.75 83 SER A C 1
ATOM 694 O O . SER A 1 83 ? -7.505 0.649 13.738 1.00 97.75 83 SER A O 1
ATOM 696 N N . THR A 1 84 ? -7.493 -1.311 14.826 1.00 98.50 84 THR A N 1
ATOM 697 C CA . THR A 1 84 ? -6.948 -2.101 13.721 1.00 98.50 84 THR A CA 1
ATOM 698 C C . THR A 1 84 ? -8.015 -2.997 13.100 1.00 98.50 84 THR A C 1
ATOM 700 O O . THR A 1 84 ? -8.823 -3.595 13.804 1.00 98.50 84 THR A O 1
ATOM 703 N N . PHE A 1 85 ? -7.994 -3.111 11.773 1.00 98.56 85 PHE A N 1
ATOM 704 C CA . PHE A 1 85 ? -8.805 -4.043 10.998 1.00 98.56 85 PHE A CA 1
ATOM 705 C C . PHE A 1 85 ? -7.893 -4.867 10.089 1.00 98.56 85 PHE A C 1
ATOM 707 O O . PHE A 1 85 ? -7.069 -4.302 9.366 1.00 98.56 85 PHE A O 1
ATOM 714 N N . PHE A 1 86 ? -8.031 -6.192 10.091 1.00 98.56 86 PHE A N 1
ATOM 715 C CA . PHE A 1 86 ? -7.244 -7.043 9.196 1.00 98.56 86 PHE A CA 1
ATOM 716 C C . PHE A 1 86 ? -8.105 -7.818 8.201 1.00 98.56 86 PHE A C 1
ATOM 718 O O . PHE A 1 86 ? -9.281 -8.086 8.431 1.00 98.56 86 PHE A O 1
ATOM 725 N N . CYS A 1 87 ? -7.508 -8.178 7.072 1.00 98.19 87 CYS A N 1
ATOM 726 C CA . CYS A 1 87 ? -8.147 -8.981 6.040 1.00 98.19 87 CYS A CA 1
ATOM 727 C C . CYS A 1 87 ? -7.242 -10.166 5.696 1.00 98.19 87 CYS A C 1
ATOM 729 O O . CYS A 1 87 ? -6.068 -9.976 5.376 1.00 98.19 87 CYS A O 1
ATOM 731 N N . GLU A 1 88 ? -7.783 -11.378 5.800 1.00 96.56 88 GLU A N 1
ATOM 732 C CA . GLU A 1 88 ? -7.092 -12.631 5.491 1.00 96.56 88 GLU A CA 1
ATOM 733 C C . GLU A 1 88 ? -8.067 -13.568 4.772 1.00 96.56 88 GLU A C 1
ATOM 735 O O . GLU A 1 88 ? -9.217 -13.722 5.176 1.00 96.56 88 GLU A O 1
ATOM 740 N N . TRP A 1 89 ? -7.619 -14.183 3.683 1.00 94.00 89 TRP A N 1
ATOM 741 C CA . TRP A 1 89 ? -8.459 -15.029 2.838 1.00 94.00 89 TRP A CA 1
ATOM 742 C C . TRP A 1 89 ? -8.446 -16.494 3.286 1.00 94.00 89 TRP A C 1
ATOM 744 O O . TRP A 1 89 ? -9.406 -17.221 3.029 1.00 94.00 89 TRP A O 1
ATOM 754 N N . ASP A 1 90 ? -7.378 -16.936 3.954 1.00 92.44 90 ASP A N 1
ATOM 755 C CA . ASP A 1 90 ? -7.284 -18.266 4.546 1.00 92.44 90 ASP A CA 1
ATOM 756 C C . ASP A 1 90 ? -7.987 -18.273 5.915 1.00 92.44 90 ASP A C 1
ATOM 758 O O . ASP A 1 90 ? -7.557 -17.633 6.881 1.00 92.44 90 ASP A O 1
ATOM 762 N N . LYS A 1 91 ? -9.100 -19.008 6.006 1.00 91.81 91 LYS A N 1
ATOM 763 C CA . LYS A 1 91 ? -9.926 -19.072 7.218 1.00 91.81 91 LYS A CA 1
ATOM 764 C C . LYS A 1 91 ? -9.146 -19.582 8.435 1.00 91.81 91 LYS A C 1
ATOM 766 O O . LYS A 1 91 ? -9.334 -19.060 9.531 1.00 91.81 91 LYS A O 1
ATOM 771 N N . GLU A 1 92 ? -8.251 -20.554 8.255 1.00 91.56 92 GLU A N 1
ATOM 772 C CA . GLU A 1 92 ? -7.455 -21.086 9.367 1.00 91.56 92 GLU A CA 1
ATOM 773 C C . GLU A 1 92 ? -6.476 -20.036 9.902 1.00 91.56 92 GLU A C 1
ATOM 775 O O . GLU A 1 92 ? -6.291 -19.909 11.113 1.00 91.56 92 GLU A O 1
ATOM 780 N N . LEU A 1 93 ? -5.863 -19.253 9.006 1.00 92.56 93 LEU A N 1
ATOM 781 C CA . LEU A 1 93 ? -4.974 -18.159 9.403 1.00 92.56 93 LEU A CA 1
ATOM 782 C C . LEU A 1 93 ? -5.760 -17.004 10.030 1.00 92.56 93 LEU A C 1
ATOM 784 O O . LEU A 1 93 ? -5.279 -16.402 10.986 1.00 92.56 93 LEU A O 1
ATOM 788 N N . THR A 1 94 ? -6.977 -16.736 9.548 1.00 95.75 94 THR A N 1
ATOM 789 C CA . THR A 1 94 ? -7.864 -15.699 10.097 1.00 95.75 94 THR A CA 1
ATOM 790 C C . THR A 1 94 ? -8.099 -15.913 11.591 1.00 95.75 94 THR A C 1
ATOM 792 O O . THR A 1 94 ? -7.933 -14.985 12.380 1.00 95.75 94 THR A O 1
ATOM 795 N N . GLU A 1 95 ? -8.445 -17.137 11.997 1.00 95.12 95 GLU A N 1
ATOM 796 C CA . GLU A 1 95 ? -8.704 -17.465 13.403 1.00 95.12 95 GLU A CA 1
ATOM 797 C C . GLU A 1 95 ? -7.453 -17.295 14.280 1.00 95.12 95 GLU A C 1
ATOM 799 O O . GLU A 1 95 ? -7.553 -16.833 15.417 1.00 95.12 95 GLU A O 1
ATOM 804 N N . GLU A 1 96 ? -6.265 -17.631 13.767 1.00 94.88 96 GLU A N 1
ATOM 805 C CA . GLU A 1 96 ? -5.002 -17.405 14.479 1.00 94.88 96 GLU A CA 1
ATOM 806 C C . GLU A 1 96 ? -4.662 -15.917 14.603 1.00 94.88 96 GLU A C 1
ATOM 808 O O . GLU A 1 96 ? -4.309 -15.464 15.693 1.00 94.88 96 GLU A O 1
ATOM 813 N N . ILE A 1 97 ? -4.808 -15.148 13.520 1.00 96.44 97 ILE A N 1
ATOM 814 C CA . ILE A 1 97 ? -4.554 -13.703 13.524 1.00 96.44 97 ILE A CA 1
ATOM 815 C C . ILE A 1 97 ? -5.540 -13.004 14.465 1.00 96.44 97 ILE A C 1
ATOM 817 O O . ILE A 1 97 ? -5.121 -12.153 15.245 1.00 96.44 97 ILE A O 1
ATOM 821 N N . ALA A 1 98 ? -6.816 -13.403 14.484 1.00 97.44 98 ALA A N 1
ATOM 822 C CA . ALA A 1 98 ? -7.831 -12.822 15.364 1.00 97.44 98 ALA A CA 1
ATOM 823 C C . ALA A 1 98 ? -7.491 -12.976 16.857 1.00 97.44 98 ALA A C 1
ATOM 825 O O . ALA A 1 98 ? -7.788 -12.084 17.647 1.00 97.44 98 ALA A O 1
ATOM 826 N N . ARG A 1 99 ? -6.806 -14.058 17.257 1.00 95.88 99 ARG A N 1
ATOM 827 C CA . ARG A 1 99 ? -6.330 -14.233 18.646 1.00 95.88 99 ARG A CA 1
ATOM 828 C C . ARG A 1 99 ? -5.235 -13.238 19.033 1.00 95.88 99 ARG A C 1
ATOM 830 O O . ARG A 1 99 ? -5.050 -12.973 20.217 1.00 95.88 99 ARG A O 1
ATOM 837 N N . VAL A 1 100 ? -4.491 -12.725 18.054 1.00 95.06 100 VAL A N 1
ATOM 838 C CA . VAL A 1 100 ? -3.418 -11.745 18.264 1.00 95.06 100 VAL A CA 1
ATOM 839 C C . VAL A 1 100 ? -3.946 -10.320 18.110 1.00 95.06 100 VAL A C 1
ATOM 841 O O . VAL A 1 100 ? -3.611 -9.456 18.916 1.00 95.06 100 VAL A O 1
ATOM 844 N N . VAL A 1 101 ? -4.751 -10.076 17.075 1.00 97.25 101 VAL A N 1
ATOM 845 C CA . VAL A 1 101 ? -5.167 -8.737 16.644 1.00 97.25 101 VAL A CA 1
ATOM 846 C C . VAL A 1 101 ? -6.493 -8.302 17.269 1.00 97.25 101 VAL A C 1
ATOM 848 O O . VAL A 1 101 ? -6.649 -7.129 17.592 1.00 97.25 101 VAL A O 1
ATOM 851 N N . GLY A 1 102 ? -7.433 -9.225 17.467 1.00 96.62 102 GLY A N 1
ATOM 852 C CA . GLY A 1 102 ? -8.798 -8.941 17.913 1.00 96.62 102 GLY A CA 1
ATOM 853 C C . GLY A 1 102 ? -9.861 -9.323 16.878 1.00 96.62 102 GLY A C 1
ATOM 854 O O . GLY A 1 102 ? -9.581 -9.966 15.866 1.00 96.62 102 GLY A O 1
ATOM 855 N N . SER A 1 103 ? -11.111 -8.935 17.138 1.00 95.44 103 SER A N 1
ATOM 856 C CA . SER A 1 103 ? -12.291 -9.378 16.372 1.00 95.44 103 SER A CA 1
ATOM 857 C C . SER A 1 103 ? -12.633 -8.538 15.135 1.00 95.44 103 SER A C 1
ATOM 859 O O . SER A 1 103 ? -13.604 -8.841 14.446 1.00 95.44 103 SER A O 1
ATOM 861 N N . ASN A 1 104 ? -11.872 -7.484 14.848 1.00 97.44 104 ASN A N 1
ATOM 862 C CA . ASN A 1 104 ? -12.115 -6.597 13.711 1.00 97.44 104 ASN A CA 1
ATOM 863 C C . ASN A 1 104 ? -11.438 -7.152 12.455 1.00 97.44 104 ASN A C 1
ATOM 865 O O . ASN A 1 104 ? -10.263 -6.873 12.199 1.00 97.44 104 ASN A O 1
ATOM 869 N N . TYR A 1 105 ? -12.162 -7.962 11.681 1.00 97.94 105 TYR A N 1
ATOM 870 C CA . TYR A 1 105 ? -11.588 -8.569 10.486 1.00 97.94 105 TYR A CA 1
ATOM 871 C C . TYR A 1 105 ? -12.575 -8.879 9.368 1.00 97.94 105 TYR A C 1
ATOM 873 O O . TYR A 1 105 ? -13.791 -8.942 9.556 1.00 97.94 105 TYR A O 1
ATOM 881 N N . TRP A 1 106 ? -12.001 -9.130 8.194 1.00 97.69 106 TRP A N 1
ATOM 882 C CA . TRP A 1 106 ? -12.651 -9.769 7.060 1.00 97.69 106 TRP A CA 1
ATOM 883 C C . TRP A 1 106 ? -11.986 -11.116 6.765 1.00 97.69 106 TRP A C 1
ATOM 885 O O . TRP A 1 106 ? -10.767 -11.176 6.601 1.00 97.69 106 TRP A O 1
ATOM 895 N N . SER A 1 107 ? -12.787 -12.185 6.687 1.00 97.06 107 SER A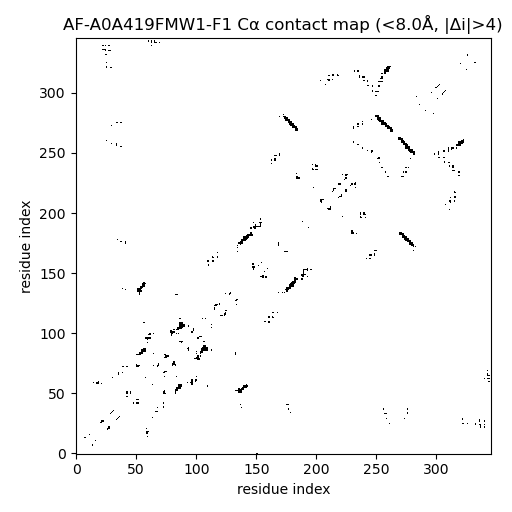 N 1
ATOM 896 C CA . SER A 1 107 ? -12.321 -13.506 6.251 1.00 97.06 107 SER A CA 1
ATOM 897 C C . SER A 1 107 ? -12.675 -13.708 4.779 1.00 97.06 107 SER A C 1
ATOM 899 O O . SER A 1 107 ? -13.806 -14.059 4.443 1.00 97.06 107 SER A O 1
ATOM 901 N N . GLY A 1 108 ? -11.725 -13.417 3.897 1.00 96.06 108 GLY A N 1
ATOM 902 C CA . GLY A 1 108 ? -11.885 -13.493 2.449 1.00 96.06 108 GLY A CA 1
ATOM 903 C C . GLY A 1 108 ? -10.863 -12.632 1.699 1.00 96.06 108 GLY A C 1
ATOM 904 O O . GLY A 1 108 ? -10.043 -11.958 2.320 1.00 96.06 108 GLY A O 1
ATOM 905 N N . PRO A 1 109 ? -10.888 -12.641 0.356 1.00 96.25 109 PRO A N 1
ATOM 906 C CA . PRO A 1 109 ? -9.983 -11.833 -0.456 1.00 96.25 109 PRO A CA 1
ATOM 907 C C . PRO A 1 109 ? -10.192 -10.329 -0.244 1.00 96.25 109 PRO A C 1
ATOM 909 O O . PRO A 1 109 ? -11.321 -9.862 -0.067 1.00 96.25 109 PRO A O 1
ATOM 912 N N . PHE A 1 110 ? -9.107 -9.560 -0.342 1.00 97.69 110 PHE A N 1
ATOM 913 C CA . PHE A 1 110 ? -9.136 -8.098 -0.254 1.00 97.69 110 PHE A CA 1
ATOM 914 C C . PHE A 1 110 ? -10.061 -7.472 -1.305 1.00 97.69 110 PHE A C 1
ATOM 916 O O . PHE A 1 110 ? -10.843 -6.575 -0.997 1.00 97.69 110 PHE A 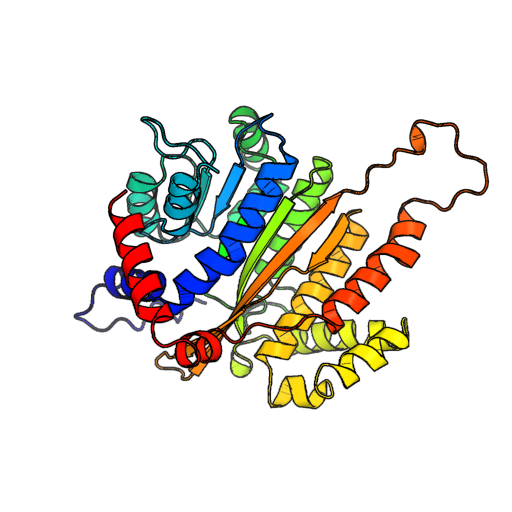O 1
ATOM 923 N N . GLU A 1 111 ? -10.012 -7.972 -2.536 1.00 97.81 111 GLU A N 1
ATOM 924 C CA . GLU A 1 111 ? -10.818 -7.479 -3.648 1.00 97.81 111 GLU A CA 1
ATOM 925 C C . GLU A 1 111 ? -12.319 -7.653 -3.376 1.00 97.81 111 GLU A C 1
ATOM 927 O O . GLU A 1 111 ? -13.118 -6.765 -3.678 1.00 97.81 111 GLU A O 1
ATOM 932 N N . GLU A 1 112 ? -12.708 -8.765 -2.740 1.00 97.88 112 GLU A N 1
ATOM 933 C CA . GLU A 1 112 ? -14.092 -8.998 -2.322 1.00 97.88 112 GLU A CA 1
ATOM 934 C C . GLU A 1 112 ? -14.500 -8.039 -1.199 1.00 97.88 112 GLU A C 1
ATOM 936 O O . GLU A 1 112 ? -15.568 -7.429 -1.286 1.00 97.88 112 GLU A O 1
ATOM 941 N N . PHE A 1 113 ? -13.645 -7.864 -0.183 1.00 98.06 113 PHE A N 1
ATOM 942 C CA . PHE A 1 113 ? -13.878 -6.908 0.903 1.00 98.06 113 PHE A CA 1
ATOM 943 C C . PHE A 1 113 ? -14.142 -5.503 0.357 1.00 98.06 113 PHE A C 1
ATOM 945 O O . PHE A 1 113 ? -15.166 -4.902 0.681 1.00 98.06 113 PHE A O 1
ATOM 952 N N . ILE A 1 114 ? -13.270 -5.001 -0.526 1.00 98.44 114 ILE A N 1
ATOM 953 C CA . ILE A 1 114 ? -13.444 -3.677 -1.130 1.00 98.44 114 ILE A CA 1
ATOM 954 C C . ILE A 1 114 ? -14.703 -3.623 -1.995 1.00 98.44 114 ILE A C 1
ATOM 956 O O . ILE A 1 114 ? -15.435 -2.641 -1.927 1.00 98.44 114 ILE A O 1
ATOM 960 N N . SER A 1 115 ? -15.012 -4.666 -2.770 1.00 98.06 115 SER A N 1
ATOM 961 C CA . SER A 1 115 ? -16.243 -4.710 -3.569 1.00 98.06 115 SER A CA 1
ATOM 962 C C . SER A 1 115 ? -17.507 -4.635 -2.705 1.00 98.06 115 SER A C 1
ATOM 964 O O . SER A 1 115 ? -18.450 -3.912 -3.042 1.00 98.06 115 SER A O 1
ATOM 966 N N . LYS A 1 116 ? -17.538 -5.352 -1.576 1.00 98.12 116 LYS A N 1
ATOM 967 C CA . LYS A 1 116 ? -18.653 -5.308 -0.619 1.00 98.12 116 LYS A CA 1
ATOM 968 C C . LYS A 1 116 ? -18.733 -3.968 0.096 1.00 98.12 116 LYS A C 1
ATOM 970 O O . LYS A 1 116 ? -19.824 -3.424 0.230 1.00 98.12 116 LYS A O 1
ATOM 975 N N . LEU A 1 117 ? -17.593 -3.401 0.482 1.00 97.31 117 LEU A N 1
ATOM 976 C CA . LEU A 1 117 ? -17.528 -2.076 1.086 1.00 97.31 117 LEU A CA 1
ATOM 977 C C . LEU A 1 117 ? -18.042 -0.996 0.119 1.00 97.31 117 LEU A C 1
ATOM 979 O O . LEU A 1 117 ? -18.839 -0.148 0.508 1.00 97.31 117 LEU A O 1
ATOM 983 N N . PHE A 1 118 ? -17.654 -1.080 -1.156 1.00 96.38 118 PHE A N 1
ATOM 984 C CA . PHE A 1 118 ? -18.037 -0.145 -2.216 1.00 96.38 118 PHE A CA 1
ATOM 985 C C . PHE A 1 118 ? -19.531 -0.180 -2.547 1.00 96.38 118 PHE A C 1
ATOM 987 O O . PHE A 1 118 ? -20.162 0.864 -2.687 1.00 96.38 118 PHE A O 1
ATOM 994 N N . SER A 1 119 ? -20.101 -1.381 -2.649 1.00 96.75 119 SER A N 1
ATOM 995 C CA . SER A 1 119 ? -21.542 -1.584 -2.861 1.00 96.75 119 SER A CA 1
ATOM 996 C C . SER A 1 119 ? -22.373 -1.421 -1.582 1.00 96.75 119 SER A C 1
ATOM 998 O O . SER A 1 119 ? -23.596 -1.526 -1.632 1.00 96.75 119 SER A O 1
ATOM 1000 N N . ASN A 1 120 ? -21.716 -1.186 -0.439 1.00 94.69 120 ASN A N 1
ATOM 1001 C CA . ASN A 1 120 ? -22.283 -1.258 0.907 1.00 94.69 120 ASN A CA 1
ATOM 1002 C C . ASN A 1 120 ? -23.134 -2.523 1.143 1.00 94.69 120 ASN A C 1
ATOM 1004 O O . ASN A 1 120 ? -24.171 -2.489 1.813 1.00 94.69 120 ASN A O 1
ATOM 1008 N N . ALA A 1 121 ? -22.697 -3.653 0.580 1.00 91.44 121 ALA A N 1
ATOM 1009 C CA . ALA A 1 121 ? -23.338 -4.943 0.787 1.00 91.44 121 ALA A CA 1
ATOM 1010 C C . ALA A 1 121 ? -23.367 -5.275 2.287 1.00 91.44 121 ALA A C 1
ATOM 1012 O O . ALA A 1 121 ? -22.406 -5.014 3.015 1.00 91.44 121 ALA A O 1
ATOM 1013 N N . ASP A 1 122 ? -24.493 -5.811 2.760 1.00 91.81 122 ASP A N 1
ATOM 1014 C CA . ASP A 1 122 ? -24.723 -6.165 4.169 1.00 91.81 122 ASP A CA 1
ATOM 1015 C C . ASP A 1 122 ? -24.472 -5.021 5.172 1.00 91.81 122 ASP A C 1
ATOM 1017 O O . ASP A 1 122 ? -24.204 -5.264 6.361 1.00 91.81 122 ASP A O 1
ATOM 1021 N N . ARG A 1 123 ? -24.556 -3.767 4.694 1.00 95.81 123 ARG A N 1
ATOM 1022 C CA . ARG A 1 123 ? -24.261 -2.541 5.450 1.00 95.81 123 ARG A CA 1
ATOM 1023 C C . ARG A 1 123 ? -22.848 -2.532 6.043 1.00 95.81 123 ARG A C 1
ATOM 1025 O O . ARG A 1 123 ? -22.631 -2.029 7.146 1.00 95.81 123 ARG A O 1
ATOM 1032 N N . LEU A 1 124 ? -21.887 -3.150 5.354 1.00 96.75 124 LEU A N 1
ATOM 1033 C CA . LEU A 1 124 ? -20.519 -3.296 5.853 1.00 96.75 124 LEU A CA 1
ATOM 1034 C C . LEU A 1 124 ? -19.844 -1.939 6.107 1.00 96.75 124 LEU A C 1
ATOM 1036 O O . LEU A 1 124 ? -19.184 -1.776 7.133 1.00 96.75 124 LEU A O 1
ATOM 1040 N N . LEU A 1 125 ? -20.041 -0.958 5.220 1.00 97.50 125 LEU A N 1
ATOM 1041 C CA . LEU A 1 125 ? -19.479 0.384 5.393 1.00 97.50 125 LEU A CA 1
ATOM 1042 C C . LEU A 1 125 ? -20.077 1.078 6.618 1.00 97.50 125 LEU A C 1
ATOM 1044 O O . LEU A 1 125 ? -19.335 1.641 7.423 1.00 97.50 125 LEU A O 1
ATOM 1048 N N . ASP A 1 126 ? -21.399 0.991 6.784 1.00 97.75 126 ASP A N 1
ATOM 1049 C CA . ASP A 1 126 ? -22.100 1.567 7.934 1.00 97.75 126 ASP A CA 1
ATOM 1050 C C . ASP A 1 126 ? -21.545 0.995 9.244 1.00 97.75 126 ASP A C 1
ATOM 1052 O O . ASP A 1 126 ? -21.187 1.752 10.143 1.00 97.75 126 ASP A O 1
ATOM 1056 N N . LYS A 1 127 ? -21.380 -0.333 9.323 1.00 97.75 127 LYS A N 1
ATOM 1057 C CA . LYS A 1 127 ? -20.835 -1.015 10.507 1.00 97.75 127 LYS A CA 1
ATOM 1058 C C . LYS A 1 127 ? -19.428 -0.530 10.855 1.00 97.75 127 LYS A C 1
ATOM 1060 O O . LYS A 1 127 ? -19.150 -0.247 12.018 1.00 97.75 127 LYS A O 1
ATOM 1065 N N . LEU A 1 128 ? -18.545 -0.378 9.864 1.00 98.00 128 LEU A N 1
ATOM 1066 C CA . LEU A 1 128 ? -17.195 0.145 10.106 1.00 98.00 128 LEU A CA 1
ATOM 1067 C C . LEU A 1 128 ? -17.212 1.608 10.576 1.00 98.00 128 LEU A C 1
ATOM 1069 O O . LEU A 1 128 ? -16.368 2.000 11.386 1.00 98.00 128 LEU A O 1
ATOM 1073 N N . LYS A 1 129 ? -18.161 2.424 10.101 1.00 97.75 129 LYS A N 1
ATOM 1074 C CA . LYS A 1 129 ? -18.342 3.806 10.577 1.00 97.75 129 LYS A CA 1
ATOM 1075 C C . LYS A 1 129 ? -18.886 3.852 12.004 1.00 97.75 129 LYS A C 1
ATOM 1077 O O . LYS A 1 129 ? -18.365 4.612 12.819 1.00 97.75 129 LYS A O 1
ATOM 1082 N N .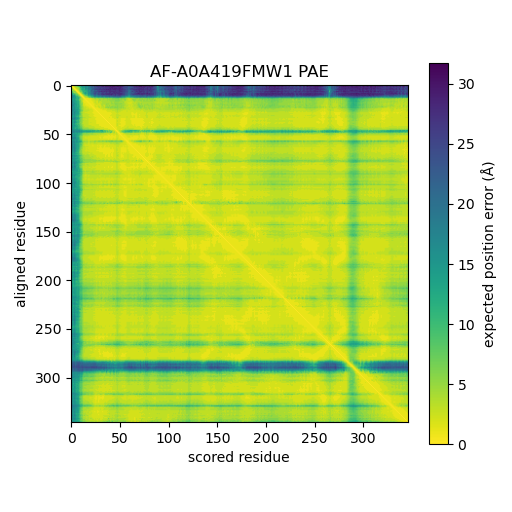 GLU A 1 130 ? -19.875 3.020 12.328 1.00 97.31 130 GLU A N 1
ATOM 1083 C CA . GLU A 1 130 ? -20.437 2.875 13.680 1.00 97.31 130 GLU A CA 1
ATOM 1084 C C . GLU A 1 130 ? -19.357 2.456 14.690 1.00 97.31 130 GLU A C 1
ATOM 1086 O O . GLU A 1 130 ? -19.259 3.025 15.778 1.00 97.31 130 GLU A O 1
ATOM 1091 N N . GLN A 1 131 ? -18.469 1.544 14.285 1.00 96.50 131 GLN A N 1
ATOM 1092 C CA . GLN A 1 131 ? -17.296 1.115 15.056 1.00 96.50 131 GLN A CA 1
ATOM 1093 C C . GLN A 1 131 ? -16.149 2.137 15.060 1.00 96.50 131 GLN A C 1
ATOM 1095 O O . GLN A 1 131 ? -15.126 1.913 15.703 1.00 96.50 131 GLN A O 1
ATOM 1100 N N . LYS A 1 132 ? -16.295 3.268 14.359 1.00 96.81 132 LYS A N 1
ATOM 1101 C CA . LYS A 1 132 ? -15.268 4.311 14.212 1.00 96.81 132 LYS A CA 1
ATOM 1102 C C . LYS A 1 132 ? -13.946 3.787 13.633 1.00 96.81 132 LYS A C 1
ATOM 1104 O O . LYS A 1 132 ? -12.895 4.348 13.944 1.00 96.81 132 LYS A O 1
ATOM 1109 N N . LEU A 1 133 ? -14.001 2.769 12.775 1.00 97.06 133 LEU A N 1
ATOM 1110 C CA . LEU A 1 133 ? -12.858 2.209 12.046 1.00 97.06 133 LEU A CA 1
ATOM 1111 C C . LEU A 1 133 ? -12.666 2.853 10.671 1.00 97.06 133 LEU A C 1
ATOM 1113 O O . LEU A 1 133 ? -11.536 3.000 10.221 1.00 97.06 133 LEU A O 1
ATOM 1117 N N . PHE A 1 134 ? -13.756 3.270 10.022 1.00 98.25 134 PHE A N 1
ATOM 1118 C CA . PHE A 1 134 ? -13.716 3.918 8.710 1.00 98.25 134 PHE A CA 1
ATOM 1119 C C . PHE A 1 134 ? -14.014 5.429 8.810 1.00 98.25 134 PHE A C 1
ATOM 1121 O O . PHE A 1 134 ? -14.834 5.832 9.646 1.00 98.25 134 PHE A O 1
ATOM 1128 N N . PRO A 1 135 ? -13.371 6.291 7.997 1.00 98.12 135 PRO A N 1
ATOM 1129 C CA . PRO A 1 135 ? -12.242 6.003 7.097 1.00 98.12 135 PRO A CA 1
ATOM 1130 C C . PRO A 1 135 ? -10.972 5.571 7.843 1.00 98.12 135 PRO A C 1
ATOM 1132 O O . PRO A 1 135 ? -10.766 5.978 8.992 1.00 98.12 135 PRO A O 1
ATOM 1135 N N . PHE A 1 136 ? -10.141 4.756 7.181 1.00 98.62 136 PHE A N 1
ATOM 1136 C CA . PHE A 1 136 ? -8.826 4.333 7.679 1.00 98.62 136 PHE A CA 1
ATOM 1137 C C . PHE A 1 136 ? -7.757 5.392 7.384 1.00 98.62 136 PHE A C 1
ATOM 1139 O O . PHE A 1 136 ? -7.795 6.021 6.328 1.00 98.62 136 PHE A O 1
ATOM 1146 N N . ASP A 1 137 ? -6.782 5.555 8.278 1.00 98.75 137 ASP A N 1
ATOM 1147 C CA . ASP A 1 137 ? -5.643 6.458 8.057 1.00 98.75 137 ASP A CA 1
ATOM 1148 C C . ASP A 1 137 ? -4.552 5.812 7.211 1.00 98.75 137 ASP A C 1
ATOM 1150 O O . ASP A 1 137 ? -3.835 6.498 6.487 1.00 98.75 137 ASP A O 1
ATOM 1154 N N . ILE A 1 138 ? -4.393 4.494 7.342 1.00 98.81 138 ILE A N 1
ATOM 1155 C CA . ILE A 1 138 ? -3.353 3.728 6.662 1.00 98.81 138 ILE A CA 1
ATOM 1156 C C . ILE A 1 138 ? -3.938 2.408 6.168 1.00 98.81 138 ILE A C 1
ATOM 1158 O O . ILE A 1 138 ? -4.547 1.670 6.943 1.00 98.81 138 ILE A O 1
ATOM 1162 N N . TYR A 1 139 ? -3.668 2.083 4.904 1.00 98.81 139 TYR A N 1
ATOM 1163 C CA . TYR A 1 139 ? -3.835 0.740 4.350 1.00 98.81 139 TYR A CA 1
ATOM 1164 C C . TYR A 1 139 ? -2.474 0.100 4.091 1.00 98.81 139 TYR A C 1
ATOM 1166 O O . TYR A 1 139 ? -1.761 0.506 3.174 1.00 98.81 139 TYR A O 1
ATOM 1174 N N . ASN A 1 140 ? -2.124 -0.933 4.852 1.00 98.62 140 ASN A N 1
ATOM 1175 C CA . ASN A 1 140 ? -0.992 -1.800 4.551 1.00 98.62 140 ASN A CA 1
ATOM 1176 C C . ASN A 1 140 ? -1.433 -2.993 3.699 1.00 98.62 140 ASN A C 1
ATOM 1178 O O . ASN A 1 140 ? -1.898 -4.019 4.195 1.00 98.62 140 ASN A O 1
ATOM 1182 N N . LEU A 1 141 ? -1.288 -2.838 2.390 1.00 98.38 141 LEU A N 1
ATOM 1183 C CA . LEU A 1 141 ? -1.620 -3.827 1.377 1.00 98.38 141 LEU A CA 1
ATOM 1184 C C . LEU A 1 141 ? -0.380 -4.676 1.075 1.00 98.38 141 LEU A C 1
ATOM 1186 O O . LEU A 1 141 ? 0.308 -4.484 0.070 1.00 98.38 141 LEU A O 1
ATOM 1190 N N . ASP A 1 142 ? -0.060 -5.598 1.987 1.00 95.88 142 ASP A N 1
ATOM 1191 C CA . ASP A 1 142 ? 1.079 -6.512 1.860 1.00 95.88 142 ASP A CA 1
ATOM 1192 C C . ASP A 1 142 ? 0.762 -7.706 0.941 1.00 95.88 142 ASP A C 1
ATOM 1194 O O . ASP A 1 142 ? 0.712 -8.856 1.384 1.00 95.88 142 ASP A O 1
ATOM 1198 N N . PHE A 1 143 ? 0.498 -7.444 -0.346 1.00 94.94 143 PHE A N 1
ATOM 1199 C CA . PHE A 1 143 ? 0.116 -8.505 -1.272 1.00 94.94 143 PHE A CA 1
ATOM 1200 C C . PHE A 1 143 ? 1.221 -9.550 -1.409 1.00 94.94 143 PHE A C 1
ATOM 1202 O O . PHE A 1 143 ? 2.396 -9.273 -1.671 1.00 94.94 143 PHE A O 1
ATOM 1209 N N . THR A 1 144 ? 0.804 -10.809 -1.322 1.00 88.38 144 THR A N 1
ATOM 1210 C CA . THR A 1 144 ? 1.680 -11.946 -1.592 1.00 88.38 144 THR A CA 1
ATOM 1211 C C . THR A 1 144 ? 1.814 -12.226 -3.090 1.00 88.38 144 THR A C 1
ATOM 1213 O O . THR A 1 144 ? 2.618 -13.077 -3.458 1.00 88.38 144 THR A O 1
ATOM 1216 N N . GLY A 1 145 ? 1.068 -11.531 -3.955 1.00 93.25 145 GLY A N 1
ATOM 1217 C CA . GLY A 1 145 ? 1.029 -11.713 -5.410 1.00 93.25 145 GLY A CA 1
ATOM 1218 C C . GLY A 1 145 ? 1.568 -10.521 -6.205 1.00 93.25 145 GLY A C 1
ATOM 1219 O O . GLY A 1 145 ? 2.237 -9.645 -5.660 1.00 93.25 145 GLY A O 1
ATOM 1220 N N . SER A 1 146 ? 1.308 -10.532 -7.512 1.00 94.94 146 SER A N 1
ATOM 1221 C CA . SER A 1 146 ? 1.484 -9.373 -8.397 1.00 94.94 146 SER A CA 1
ATOM 1222 C C . SER A 1 146 ? 0.221 -8.511 -8.383 1.00 94.94 146 SER A C 1
ATOM 1224 O O . SER A 1 146 ? -0.864 -9.039 -8.153 1.00 94.94 146 SER A O 1
ATOM 1226 N N . CYS A 1 147 ? 0.347 -7.214 -8.673 1.00 95.94 147 CYS A N 1
ATOM 1227 C CA . CYS A 1 147 ? -0.809 -6.343 -8.905 1.00 95.94 147 CYS A CA 1
ATOM 1228 C C . CYS A 1 147 ? -1.463 -6.575 -10.275 1.00 95.94 147 CYS A C 1
ATOM 1230 O O . CYS A 1 147 ? -2.596 -6.155 -10.475 1.00 95.94 147 CYS A O 1
ATOM 1232 N N . ILE A 1 148 ? -0.760 -7.199 -11.222 1.00 97.25 148 ILE A N 1
ATOM 1233 C CA . ILE A 1 148 ? -1.222 -7.430 -12.600 1.00 97.25 148 ILE A CA 1
ATOM 1234 C C . ILE A 1 148 ? -0.967 -8.887 -13.008 1.00 97.25 148 ILE A C 1
ATOM 1236 O O . ILE A 1 148 ? -0.182 -9.145 -13.921 1.00 97.25 148 ILE A O 1
ATOM 1240 N N . PRO A 1 149 ? -1.559 -9.864 -12.301 1.00 96.75 149 PRO A N 1
ATOM 1241 C CA . PRO A 1 149 ? -1.288 -11.275 -12.546 1.00 96.75 149 PRO A CA 1
ATOM 1242 C C . PRO A 1 149 ? -1.677 -11.683 -13.975 1.00 96.75 149 PRO A C 1
ATOM 1244 O O . PRO A 1 149 ? -2.703 -11.261 -14.504 1.00 96.75 149 PRO A O 1
ATOM 1247 N N . GLY A 1 150 ? -0.851 -12.519 -14.608 1.00 96.75 150 GLY A N 1
ATOM 1248 C CA . GLY A 1 150 ? -1.004 -12.917 -16.012 1.00 96.75 150 GLY A CA 1
ATOM 1249 C C . GLY A 1 150 ? -2.249 -13.748 -16.334 1.00 96.75 150 GLY A C 1
ATOM 1250 O O . GLY A 1 150 ? -2.564 -13.928 -17.505 1.00 96.75 150 GLY A O 1
ATOM 1251 N N . ASP A 1 151 ? -2.953 -14.257 -15.321 1.00 96.12 151 ASP A N 1
ATOM 1252 C CA . ASP A 1 151 ? -4.210 -14.997 -15.463 1.00 96.12 151 ASP A CA 1
ATOM 1253 C C . ASP A 1 151 ? -5.467 -14.149 -15.197 1.00 96.12 151 ASP A C 1
ATOM 1255 O O . ASP A 1 151 ? -6.572 -14.692 -15.144 1.00 96.12 151 ASP A O 1
ATOM 1259 N N . GLU A 1 152 ? -5.318 -12.830 -15.056 1.00 96.19 152 GLU A N 1
ATOM 1260 C CA . GLU A 1 152 ? -6.419 -11.868 -14.966 1.00 96.19 152 GLU A CA 1
ATOM 1261 C C . GLU A 1 152 ? -6.451 -10.920 -16.176 1.00 96.19 152 GLU A C 1
ATOM 1263 O O . GLU A 1 152 ? -5.462 -10.825 -16.907 1.00 96.19 152 GLU A O 1
ATOM 1268 N N . PRO A 1 153 ? -7.570 -10.204 -16.410 1.00 96.12 153 PRO A N 1
ATOM 1269 C CA . PRO A 1 153 ? -7.620 -9.112 -17.379 1.00 96.12 153 PRO A CA 1
ATOM 1270 C C . PRO A 1 153 ? -6.573 -8.016 -17.094 1.00 96.12 153 PRO A C 1
ATOM 1272 O O . PRO A 1 153 ? -6.088 -7.909 -15.965 1.00 96.12 153 PRO A O 1
ATOM 1275 N N . PRO A 1 154 ? -6.258 -7.152 -18.080 1.00 93.50 154 PRO A N 1
ATOM 1276 C CA . PRO A 1 154 ? -5.230 -6.117 -17.933 1.00 93.50 154 PRO A CA 1
ATOM 1277 C C . PRO A 1 154 ? -5.497 -5.165 -16.763 1.00 93.50 154 PRO A C 1
ATOM 1279 O O . PRO A 1 154 ? -4.609 -4.849 -15.972 1.00 93.50 154 PRO A O 1
ATOM 1282 N N . TYR A 1 155 ? -6.760 -4.758 -16.628 1.00 94.62 155 TYR A N 1
ATOM 1283 C CA . TYR A 1 155 ? -7.271 -4.090 -15.443 1.00 94.62 155 TYR A CA 1
ATOM 1284 C C . TYR A 1 155 ? -7.683 -5.161 -14.427 1.00 94.62 155 TYR A C 1
ATOM 1286 O O . TYR A 1 155 ? -8.828 -5.611 -14.398 1.00 94.62 155 TYR A O 1
ATOM 1294 N N . SER A 1 156 ? -6.691 -5.640 -13.675 1.00 95.75 156 SER A N 1
ATOM 1295 C CA . SER A 1 156 ? -6.841 -6.740 -12.721 1.00 95.75 156 SER A CA 1
ATOM 1296 C C . SER A 1 156 ? -7.832 -6.403 -11.605 1.00 95.75 156 SER A C 1
ATOM 1298 O O . SER A 1 156 ? -8.117 -5.232 -11.325 1.00 95.75 156 SER A O 1
ATOM 1300 N N . LYS A 1 157 ? -8.298 -7.427 -10.886 1.00 97.06 157 LYS A N 1
ATOM 1301 C CA . LYS A 1 157 ? -9.183 -7.225 -9.729 1.00 97.06 157 LYS A CA 1
ATOM 1302 C C . LYS A 1 157 ? -8.501 -6.407 -8.637 1.00 97.06 157 LYS A C 1
ATOM 1304 O O . LYS A 1 157 ? -9.151 -5.605 -7.970 1.00 97.06 157 LYS A O 1
ATOM 1309 N N . THR A 1 158 ? -7.190 -6.581 -8.471 1.00 97.00 158 THR A N 1
ATOM 1310 C CA . THR A 1 158 ? -6.396 -5.791 -7.527 1.00 97.00 158 THR A CA 1
ATOM 1311 C C . THR A 1 158 ? -6.359 -4.320 -7.943 1.00 97.00 158 THR A C 1
ATOM 1313 O O . THR A 1 158 ? -6.614 -3.459 -7.104 1.00 97.00 158 THR A O 1
ATOM 1316 N N . LEU A 1 159 ? -6.100 -3.999 -9.219 1.00 97.94 159 LEU A N 1
ATOM 1317 C CA . LEU A 1 159 ? -6.108 -2.606 -9.691 1.00 97.94 159 LEU A CA 1
ATOM 1318 C C . LEU A 1 159 ? -7.497 -1.965 -9.555 1.00 97.94 159 LEU A C 1
ATOM 1320 O O . LEU A 1 159 ? -7.599 -0.826 -9.098 1.00 97.94 159 LEU A O 1
ATOM 1324 N N . GLU A 1 160 ? -8.558 -2.708 -9.871 1.00 98.06 160 GLU A N 1
ATOM 1325 C CA . GLU A 1 160 ? -9.940 -2.265 -9.672 1.00 98.06 160 GLU A CA 1
ATOM 1326 C C . GLU A 1 160 ? -10.248 -1.992 -8.188 1.00 98.06 160 GLU A C 1
ATOM 1328 O O . GLU A 1 160 ? -10.819 -0.952 -7.844 1.00 98.06 160 GLU A O 1
ATOM 1333 N N . ALA A 1 161 ? -9.835 -2.888 -7.286 1.00 98.44 161 ALA A N 1
ATOM 1334 C CA . ALA A 1 161 ? -10.002 -2.706 -5.848 1.00 98.44 161 ALA A CA 1
ATOM 1335 C C . ALA A 1 161 ? -9.236 -1.477 -5.333 1.00 98.44 161 ALA A C 1
ATOM 1337 O O . ALA A 1 161 ? -9.767 -0.729 -4.514 1.00 98.44 161 ALA A O 1
ATOM 1338 N N . LEU A 1 162 ? -8.029 -1.207 -5.841 1.00 98.56 162 LEU A N 1
ATOM 1339 C CA . LEU A 1 162 ? -7.286 0.008 -5.495 1.00 98.56 162 LEU A CA 1
ATOM 1340 C C . LEU A 1 162 ? -8.035 1.275 -5.932 1.00 98.56 162 LEU A C 1
ATOM 1342 O O . LEU A 1 162 ? -8.149 2.207 -5.138 1.00 98.56 162 LEU A O 1
ATOM 1346 N N . THR A 1 163 ? -8.600 1.312 -7.144 1.00 98.50 163 THR A N 1
ATOM 1347 C CA . THR A 1 163 ? -9.419 2.449 -7.604 1.00 98.50 163 THR A CA 1
ATOM 1348 C C . THR A 1 163 ? -10.644 2.661 -6.715 1.00 98.50 163 THR A C 1
ATOM 1350 O O . THR A 1 163 ? -10.886 3.775 -6.252 1.00 98.50 163 THR A O 1
ATOM 1353 N N . ARG A 1 164 ? -11.381 1.587 -6.408 1.00 98.62 164 ARG A N 1
ATOM 1354 C CA . ARG A 1 164 ? -12.562 1.637 -5.531 1.00 98.62 164 ARG A CA 1
ATOM 1355 C C . ARG A 1 164 ? -12.222 2.075 -4.105 1.00 98.62 164 ARG A C 1
ATOM 1357 O O . ARG A 1 164 ? -13.007 2.793 -3.493 1.00 98.62 164 ARG A O 1
ATOM 1364 N N . LEU A 1 165 ? -11.066 1.669 -3.578 1.00 98.69 165 LEU A N 1
ATOM 1365 C CA . LEU A 1 165 ? -10.576 2.102 -2.267 1.00 98.69 165 LEU A CA 1
ATOM 1366 C C . LEU A 1 165 ? -10.336 3.614 -2.235 1.00 98.69 165 LEU A C 1
ATOM 1368 O O . LEU A 1 165 ? -10.759 4.268 -1.282 1.00 98.69 165 LEU A O 1
ATOM 1372 N N . VAL A 1 166 ? -9.692 4.177 -3.266 1.00 98.69 166 VAL A N 1
ATOM 1373 C CA . VAL A 1 166 ? -9.462 5.631 -3.341 1.00 98.69 166 VAL A CA 1
ATOM 1374 C C . VAL A 1 166 ? -10.792 6.387 -3.430 1.00 98.69 166 VAL A C 1
ATOM 1376 O O . VAL A 1 166 ? -10.957 7.377 -2.724 1.00 98.69 166 VAL A O 1
ATOM 1379 N N . ASP A 1 167 ? -11.764 5.903 -4.210 1.00 98.44 167 ASP A N 1
ATOM 1380 C CA . ASP A 1 167 ? -13.113 6.497 -4.267 1.00 98.44 167 ASP A CA 1
ATOM 1381 C C . ASP A 1 167 ? -13.839 6.439 -2.908 1.00 98.44 167 ASP A C 1
ATOM 1383 O O . ASP A 1 167 ? -14.465 7.400 -2.466 1.00 98.44 167 ASP A O 1
ATOM 1387 N N . LEU A 1 168 ? -13.732 5.318 -2.191 1.00 98.31 168 LEU A N 1
ATOM 1388 C CA . LEU A 1 168 ? -14.310 5.188 -0.851 1.00 98.31 168 LEU A CA 1
ATOM 1389 C C . LEU A 1 168 ? -13.736 6.217 0.127 1.00 98.31 168 LEU A C 1
ATOM 1391 O O . LEU A 1 168 ? -14.493 6.822 0.879 1.00 98.31 168 LEU A O 1
ATOM 1395 N N . GLN A 1 169 ? -12.421 6.437 0.103 1.00 98.06 169 GLN A N 1
ATOM 1396 C CA . GLN A 1 169 ? -11.777 7.465 0.925 1.00 98.06 169 GLN A CA 1
ATOM 1397 C C . GLN A 1 169 ? -12.140 8.884 0.465 1.00 98.06 169 GLN A C 1
ATOM 1399 O O . GLN A 1 169 ? -12.383 9.762 1.296 1.00 98.06 169 GLN A O 1
ATOM 1404 N N . HIS A 1 170 ? -12.255 9.092 -0.850 1.00 97.50 170 HIS A N 1
ATOM 1405 C CA . HIS A 1 170 ? -12.665 10.361 -1.451 1.00 97.50 170 HIS A CA 1
ATOM 1406 C C . HIS A 1 170 ? -14.036 10.816 -0.950 1.00 97.50 170 HIS A C 1
ATOM 1408 O O . HIS A 1 170 ? -14.212 11.983 -0.608 1.00 97.50 170 HIS A O 1
ATOM 1414 N N . LYS A 1 171 ? -14.998 9.889 -0.858 1.00 96.88 171 LYS A N 1
ATOM 1415 C CA . LYS A 1 171 ? -16.353 10.160 -0.348 1.00 96.88 171 LYS A CA 1
ATOM 1416 C C . LYS A 1 171 ? -16.367 10.643 1.103 1.00 96.88 171 LYS A C 1
ATOM 1418 O O . LYS A 1 171 ? -17.299 11.340 1.494 1.00 96.88 171 LYS A O 1
ATOM 1423 N N . GLU A 1 172 ? -15.337 10.315 1.881 1.00 96.81 172 GLU A N 1
ATOM 1424 C CA . GLU A 1 172 ? -15.148 10.826 3.244 1.00 96.81 172 GLU A CA 1
ATOM 1425 C C . GLU A 1 172 ? -14.276 12.089 3.302 1.00 96.81 172 GLU A C 1
ATOM 1427 O O . GLU A 1 172 ? -14.011 12.590 4.395 1.00 96.81 172 GLU A O 1
ATOM 1432 N N . GLU A 1 173 ? -13.815 12.595 2.151 1.00 96.38 173 GLU A N 1
ATOM 1433 C CA . GLU A 1 173 ? -12.883 13.721 2.036 1.00 96.38 173 GLU A CA 1
ATOM 1434 C C . GLU A 1 173 ? -11.633 13.542 2.913 1.00 96.38 173 GLU A C 1
ATOM 1436 O O . GLU A 1 173 ? -11.170 14.481 3.569 1.00 96.38 173 GLU A O 1
ATOM 1441 N N . PHE A 1 174 ? -11.133 12.305 2.984 1.00 96.19 174 PHE A N 1
ATOM 1442 C CA . PHE A 1 174 ? -10.198 11.893 4.022 1.00 96.19 174 PHE A CA 1
ATOM 1443 C C . PHE A 1 174 ? -8.786 11.660 3.480 1.00 96.19 174 PHE A C 1
ATOM 1445 O O . PHE A 1 174 ? -8.606 10.986 2.464 1.00 96.19 174 PHE A O 1
ATOM 1452 N N . ASP A 1 175 ? -7.781 12.198 4.174 1.00 97.88 175 ASP A N 1
ATOM 1453 C CA . ASP A 1 175 ? -6.373 11.944 3.869 1.00 97.88 175 ASP A CA 1
ATOM 1454 C C . ASP A 1 175 ? -5.967 10.554 4.368 1.00 97.88 175 ASP A C 1
ATOM 1456 O O . ASP A 1 175 ? -6.284 10.185 5.498 1.00 97.88 175 ASP A O 1
ATOM 1460 N N . PHE A 1 176 ? -5.186 9.806 3.594 1.00 98.75 176 PHE A N 1
ATOM 1461 C CA . PHE A 1 176 ? -4.709 8.491 4.028 1.00 98.75 176 PHE A CA 1
ATOM 1462 C C . PHE A 1 176 ? -3.362 8.127 3.401 1.00 98.75 176 PHE A C 1
ATOM 1464 O O . PHE A 1 176 ? -2.945 8.709 2.399 1.00 98.75 176 PHE A O 1
ATOM 1471 N N . ASP A 1 177 ? -2.682 7.144 3.985 1.00 98.75 177 ASP A N 1
ATOM 1472 C CA . ASP A 1 177 ? -1.492 6.530 3.402 1.00 98.75 177 ASP A CA 1
ATOM 1473 C C . ASP A 1 177 ? -1.766 5.100 2.936 1.00 98.75 177 ASP A C 1
ATOM 1475 O O . ASP A 1 177 ? -2.588 4.367 3.490 1.00 98.75 177 ASP A O 1
ATOM 1479 N N . MET A 1 178 ? -1.037 4.685 1.908 1.00 98.81 178 MET A N 1
ATOM 1480 C CA . MET A 1 178 ? -1.070 3.334 1.371 1.00 98.81 178 MET A CA 1
ATOM 1481 C C . MET A 1 178 ? 0.344 2.762 1.360 1.00 98.81 178 MET A C 1
ATOM 1483 O O . MET A 1 178 ? 1.238 3.310 0.712 1.00 98.81 178 MET A O 1
ATOM 1487 N N . PHE A 1 179 ? 0.544 1.647 2.061 1.00 98.62 179 PHE A N 1
ATOM 1488 C CA . PHE A 1 179 ? 1.758 0.839 1.982 1.00 98.62 179 PHE A CA 1
ATOM 1489 C C . PHE A 1 179 ? 1.456 -0.336 1.067 1.00 98.62 17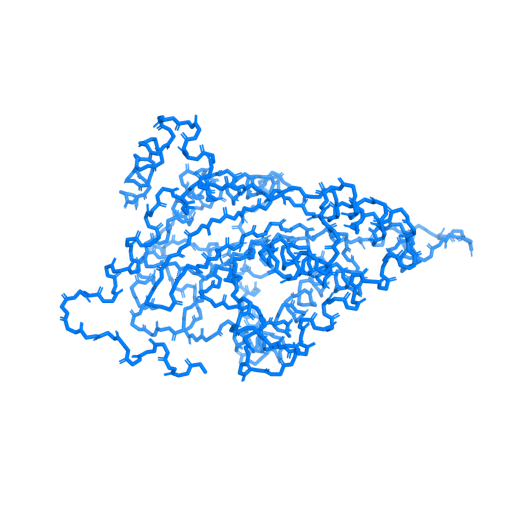9 PHE A C 1
ATOM 1491 O O . PHE A 1 179 ? 0.754 -1.266 1.445 1.00 98.62 179 PHE A O 1
ATOM 1498 N N . LEU A 1 180 ? 1.950 -0.279 -0.159 1.00 98.50 180 LEU A N 1
ATOM 1499 C CA . LEU A 1 180 ? 1.638 -1.248 -1.194 1.00 98.50 180 LEU A CA 1
ATOM 1500 C C . LEU A 1 180 ? 2.843 -2.160 -1.415 1.00 98.50 180 LEU A C 1
ATOM 1502 O O . LEU A 1 180 ? 3.875 -1.716 -1.913 1.00 98.50 180 LEU A O 1
ATOM 1506 N N . THR A 1 181 ? 2.719 -3.433 -1.047 1.00 97.88 181 THR A N 1
ATOM 1507 C CA . THR A 1 181 ? 3.729 -4.460 -1.332 1.00 97.88 181 THR A CA 1
ATOM 1508 C C . THR A 1 181 ? 3.211 -5.418 -2.385 1.00 97.88 181 THR A C 1
ATOM 1510 O O . THR A 1 181 ? 2.073 -5.852 -2.295 1.00 97.88 181 THR A O 1
ATOM 1513 N N . PHE A 1 182 ? 4.047 -5.794 -3.347 1.00 97.44 182 PHE A N 1
ATOM 1514 C CA . PHE A 1 182 ? 3.725 -6.831 -4.328 1.00 97.44 182 PHE A CA 1
ATOM 1515 C C . PHE A 1 182 ? 5.001 -7.457 -4.901 1.00 97.44 182 PHE A C 1
ATOM 1517 O O . PHE A 1 182 ? 6.124 -6.993 -4.677 1.00 97.44 182 PHE A O 1
ATOM 1524 N N . ARG A 1 183 ? 4.835 -8.547 -5.649 1.00 96.81 183 ARG A N 1
ATOM 1525 C CA . ARG A 1 183 ? 5.910 -9.227 -6.376 1.00 96.81 183 ARG A CA 1
ATOM 1526 C C . ARG A 1 183 ? 6.093 -8.601 -7.754 1.00 96.81 183 ARG A C 1
ATOM 1528 O O . ARG A 1 183 ? 5.138 -8.522 -8.514 1.00 96.81 183 ARG A O 1
ATOM 1535 N N . ALA A 1 184 ? 7.326 -8.256 -8.106 1.00 96.38 184 ALA A N 1
ATOM 1536 C CA . ALA A 1 184 ? 7.700 -7.927 -9.476 1.00 96.38 184 ALA A CA 1
ATOM 1537 C C . ALA A 1 184 ? 8.225 -9.193 -10.172 1.00 96.38 184 ALA A C 1
ATOM 1539 O O . ALA A 1 184 ? 9.358 -9.626 -9.925 1.00 96.38 184 ALA A O 1
ATOM 1540 N N . LYS A 1 185 ? 7.389 -9.812 -11.016 1.00 94.62 185 LYS A N 1
ATOM 1541 C CA . LYS A 1 185 ? 7.708 -11.044 -11.754 1.00 94.62 185 LYS A CA 1
ATOM 1542 C C . LYS A 1 185 ? 7.318 -10.901 -13.224 1.00 94.62 185 LYS A C 1
ATOM 1544 O O . LYS A 1 185 ? 6.229 -11.298 -13.612 1.00 94.62 185 LYS A O 1
ATOM 1549 N N . ARG A 1 186 ? 8.248 -10.421 -14.059 1.00 94.62 186 ARG A N 1
ATOM 1550 C CA . ARG A 1 186 ? 7.996 -10.120 -15.482 1.00 94.62 186 ARG A CA 1
ATOM 1551 C C . ARG A 1 186 ? 7.245 -11.226 -16.229 1.00 94.62 186 ARG A C 1
ATOM 1553 O O . ARG A 1 186 ? 6.309 -10.920 -16.947 1.00 94.62 186 ARG A O 1
ATOM 1560 N N . HIS A 1 187 ? 7.649 -12.484 -16.057 1.00 94.19 187 HIS A N 1
ATOM 1561 C CA . HIS A 1 187 ? 7.069 -13.633 -16.767 1.00 94.19 187 HIS A CA 1
ATOM 1562 C C . HIS A 1 187 ? 5.701 -14.089 -16.230 1.00 94.19 187 HIS A C 1
ATOM 1564 O O . HIS A 1 187 ? 5.064 -14.934 -16.848 1.00 94.19 187 HIS A O 1
ATOM 1570 N N . ALA A 1 188 ? 5.290 -13.610 -15.055 1.00 94.00 188 ALA A N 1
ATOM 1571 C CA . ALA A 1 188 ? 4.032 -13.980 -14.407 1.00 94.00 188 ALA A CA 1
ATOM 1572 C C . ALA A 1 188 ? 2.986 -12.856 -14.467 1.00 94.00 188 ALA A C 1
ATOM 1574 O O . ALA A 1 188 ? 1.869 -13.048 -13.987 1.00 94.00 188 ALA A O 1
ATOM 1575 N N . ASP A 1 189 ? 3.355 -11.706 -15.028 1.00 96.56 189 ASP A N 1
ATOM 1576 C CA . ASP A 1 189 ? 2.507 -10.526 -15.125 1.00 96.56 189 ASP A CA 1
ATOM 1577 C C . ASP A 1 189 ? 1.837 -10.448 -16.501 1.00 96.56 189 ASP A C 1
ATOM 1579 O O . ASP A 1 189 ? 2.362 -10.943 -17.499 1.00 96.56 189 ASP A O 1
ATOM 1583 N N . ASN A 1 190 ? 0.659 -9.830 -16.546 1.00 97.81 190 ASN A N 1
ATOM 1584 C CA . ASN A 1 190 ? -0.135 -9.687 -17.758 1.00 97.81 190 ASN A CA 1
ATOM 1585 C C . ASN A 1 190 ? 0.562 -8.750 -18.767 1.00 97.81 190 ASN A C 1
ATOM 1587 O O . ASN A 1 190 ? 0.810 -7.580 -18.479 1.00 97.81 190 ASN A O 1
ATOM 1591 N N . GLU A 1 191 ? 0.847 -9.257 -19.969 1.00 97.81 191 GLU A N 1
ATOM 1592 C CA . GLU A 1 191 ? 1.544 -8.517 -21.033 1.00 97.81 191 GLU A CA 1
ATOM 1593 C C . GLU A 1 191 ? 0.793 -7.273 -21.512 1.00 97.81 191 GLU A C 1
ATOM 1595 O O . GLU A 1 191 ? 1.394 -6.223 -21.744 1.00 97.81 191 GLU A O 1
ATOM 1600 N N . GLU A 1 192 ? -0.527 -7.368 -21.640 1.00 98.06 192 GLU A N 1
ATOM 1601 C CA . GLU A 1 192 ? -1.356 -6.242 -22.050 1.00 98.06 192 GLU A CA 1
ATOM 1602 C C . GLU A 1 192 ? -1.398 -5.172 -20.949 1.00 98.06 192 GLU A C 1
ATOM 1604 O O . GLU A 1 192 ? -1.265 -3.986 -21.250 1.00 98.06 192 GLU A O 1
ATOM 1609 N N . ALA A 1 193 ? -1.460 -5.569 -19.671 1.00 98.00 193 ALA A N 1
ATOM 1610 C CA . ALA A 1 193 ? -1.346 -4.640 -18.543 1.00 98.00 193 ALA A CA 1
ATOM 1611 C C . ALA A 1 193 ? 0.006 -3.913 -18.547 1.00 98.00 193 ALA A C 1
ATOM 1613 O O . ALA A 1 193 ? 0.061 -2.699 -18.356 1.00 98.00 193 ALA A O 1
ATOM 1614 N N . ILE A 1 194 ? 1.103 -4.631 -18.811 1.00 98.25 194 ILE A N 1
ATOM 1615 C CA . ILE A 1 194 ? 2.441 -4.038 -18.954 1.00 98.25 194 ILE A CA 1
ATOM 1616 C C . ILE A 1 194 ? 2.460 -3.035 -20.111 1.00 98.25 194 ILE A C 1
ATOM 1618 O O . ILE A 1 194 ? 3.009 -1.944 -19.957 1.00 98.25 194 ILE A O 1
ATOM 1622 N N . GLY A 1 195 ? 1.830 -3.368 -21.241 1.00 98.06 195 GLY A N 1
ATOM 1623 C CA . GLY A 1 195 ? 1.652 -2.461 -22.373 1.00 98.06 195 GLY A CA 1
ATOM 1624 C C . GLY A 1 195 ? 0.904 -1.182 -21.988 1.00 98.06 195 GLY A C 1
ATOM 1625 O O . GLY A 1 195 ? 1.387 -0.087 -22.268 1.00 98.06 195 GLY A O 1
ATOM 1626 N N . GLN A 1 196 ? -0.216 -1.299 -21.273 1.00 97.81 196 GLN A N 1
ATOM 1627 C CA . GLN A 1 196 ? -0.995 -0.151 -20.792 1.00 97.81 196 GLN A CA 1
ATOM 1628 C C . GLN A 1 196 ? -0.193 0.712 -19.806 1.00 97.81 196 GLN A C 1
ATOM 1630 O O . GLN A 1 196 ? -0.144 1.934 -19.943 1.00 97.81 196 GLN A O 1
ATOM 1635 N N . LEU A 1 197 ? 0.505 0.089 -18.854 1.00 97.94 197 LEU A N 1
ATOM 1636 C CA . LEU A 1 197 ? 1.398 0.769 -17.915 1.00 97.94 197 LEU A CA 1
ATOM 1637 C C . LEU A 1 197 ? 2.555 1.492 -18.627 1.00 97.94 197 LEU A C 1
ATOM 1639 O O . LEU A 1 197 ? 2.919 2.607 -18.245 1.00 97.94 197 LEU A O 1
ATOM 1643 N N . LYS A 1 198 ? 3.114 0.888 -19.682 1.00 98.00 198 LYS A N 1
ATOM 1644 C CA . LYS A 1 198 ? 4.134 1.510 -20.535 1.00 98.00 198 LYS A CA 1
ATOM 1645 C C . LYS A 1 198 ? 3.569 2.742 -21.239 1.00 98.00 198 LYS A C 1
ATOM 1647 O O . LYS A 1 198 ? 4.189 3.802 -21.164 1.00 98.00 198 LYS A O 1
ATOM 1652 N N . SER A 1 199 ? 2.402 2.620 -21.873 1.00 97.56 199 SER A N 1
ATOM 1653 C CA . SER A 1 199 ? 1.732 3.736 -22.550 1.00 97.56 199 SER A CA 1
ATOM 1654 C C . SER A 1 199 ? 1.450 4.884 -21.588 1.00 97.56 19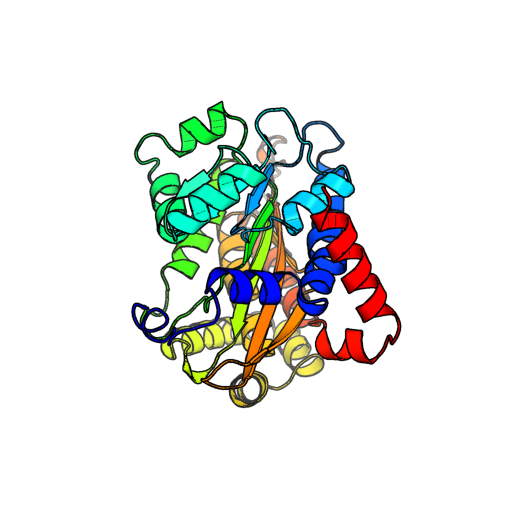9 SER A C 1
ATOM 1656 O O . SER A 1 199 ? 1.783 6.020 -21.901 1.00 97.56 199 SER A O 1
ATOM 1658 N N . LEU A 1 200 ? 0.989 4.593 -20.363 1.00 96.44 200 LEU A N 1
ATOM 1659 C CA . LEU A 1 200 ? 0.810 5.620 -19.335 1.00 96.44 200 LEU A CA 1
ATOM 1660 C C . LEU A 1 200 ? 2.100 6.409 -19.083 1.00 96.44 200 LEU A C 1
ATOM 1662 O O . LEU A 1 200 ? 2.052 7.630 -18.982 1.00 96.44 200 LEU A O 1
ATOM 1666 N N . ILE A 1 201 ? 3.261 5.761 -18.977 1.00 97.12 201 ILE A N 1
ATOM 1667 C CA . ILE A 1 201 ? 4.535 6.477 -18.793 1.00 97.12 201 ILE A CA 1
ATOM 1668 C C . ILE A 1 201 ? 4.861 7.325 -20.030 1.00 97.12 201 ILE A C 1
ATOM 1670 O O . ILE A 1 201 ? 5.154 8.514 -19.885 1.00 97.12 201 ILE A O 1
ATOM 1674 N N . VAL A 1 202 ? 4.763 6.740 -21.228 1.00 97.00 202 VAL A N 1
ATOM 1675 C CA . VAL A 1 202 ? 5.067 7.415 -22.501 1.00 97.00 202 VAL A CA 1
ATOM 1676 C C . VAL A 1 202 ? 4.198 8.655 -22.698 1.00 97.00 202 VAL A C 1
ATOM 1678 O O . VAL A 1 202 ? 4.734 9.729 -22.964 1.00 97.00 202 VAL A O 1
ATOM 1681 N N . ASP A 1 203 ? 2.890 8.545 -22.483 1.00 96.75 203 ASP A N 1
ATOM 1682 C CA . ASP A 1 203 ? 1.943 9.651 -22.642 1.00 96.75 203 ASP A CA 1
ATOM 1683 C C . ASP A 1 203 ? 2.293 10.830 -21.728 1.00 96.75 203 ASP A C 1
ATOM 1685 O O . ASP A 1 203 ? 2.182 11.993 -22.117 1.00 96.75 203 ASP A O 1
ATOM 1689 N N . ASN A 1 204 ? 2.792 10.556 -20.518 1.00 95.12 204 ASN A N 1
ATOM 1690 C CA . ASN A 1 204 ? 3.252 11.614 -19.621 1.00 95.12 204 ASN A CA 1
ATOM 1691 C C . ASN A 1 204 ? 4.578 12.227 -20.042 1.00 95.12 204 ASN A C 1
ATOM 1693 O O . ASN A 1 204 ? 4.749 13.427 -19.871 1.00 95.12 204 ASN A O 1
ATOM 1697 N N . CYS A 1 205 ? 5.499 11.444 -20.595 1.00 95.50 205 CYS A N 1
ATOM 1698 C CA . CYS A 1 205 ? 6.734 11.973 -21.165 1.00 95.50 205 CYS A CA 1
ATOM 1699 C C . CYS A 1 205 ? 6.468 12.861 -22.392 1.00 95.50 205 CYS A C 1
ATOM 1701 O O . CYS A 1 205 ? 7.195 13.827 -22.603 1.00 95.50 205 CYS A O 1
ATOM 1703 N N . VAL A 1 206 ? 5.423 12.563 -23.174 1.00 96.00 206 VAL A N 1
ATOM 1704 C CA . VAL A 1 206 ? 4.966 13.414 -24.285 1.00 96.00 206 VAL A CA 1
ATOM 1705 C C . VAL A 1 206 ? 4.306 14.686 -23.756 1.00 96.00 206 VAL A C 1
ATOM 1707 O O . VAL A 1 206 ? 4.643 15.783 -24.193 1.00 96.00 206 VAL A O 1
ATOM 1710 N N . LYS A 1 207 ? 3.380 14.553 -22.800 1.00 94.50 207 LYS A N 1
ATOM 1711 C CA . LYS A 1 207 ? 2.620 15.685 -22.253 1.00 94.50 207 LYS A CA 1
ATOM 1712 C C . LYS A 1 207 ? 3.474 16.626 -21.396 1.00 94.50 207 LYS A C 1
ATOM 1714 O O . LYS A 1 207 ? 3.223 17.827 -21.375 1.00 94.50 207 LYS A O 1
ATOM 1719 N N . TYR A 1 208 ? 4.467 16.090 -20.692 1.00 93.31 208 TYR A N 1
ATOM 1720 C CA . TYR A 1 208 ? 5.339 16.815 -19.772 1.00 93.31 208 TYR A CA 1
ATOM 1721 C C . TYR A 1 208 ? 6.806 16.541 -20.146 1.00 93.31 208 TYR A C 1
ATOM 1723 O O . TYR A 1 208 ? 7.394 15.583 -19.636 1.00 93.31 208 TYR A O 1
ATOM 1731 N N . PRO A 1 209 ? 7.425 17.359 -21.019 1.00 91.38 209 PRO A N 1
ATOM 1732 C CA . PRO A 1 209 ? 8.783 17.112 -21.517 1.00 91.38 209 PRO A CA 1
ATOM 1733 C C . PRO A 1 209 ? 9.837 16.934 -20.412 1.00 91.38 209 PRO A C 1
ATOM 1735 O O . PRO A 1 209 ? 10.677 16.037 -20.496 1.00 91.38 209 PRO A O 1
ATOM 1738 N N . ASP A 1 210 ? 9.736 17.701 -19.322 1.00 94.38 210 ASP A N 1
ATOM 1739 C CA . ASP A 1 210 ? 10.610 17.572 -18.146 1.00 94.38 210 ASP A CA 1
ATOM 1740 C C . ASP A 1 210 ? 10.543 16.182 -17.503 1.00 94.38 210 ASP A C 1
ATOM 1742 O O . ASP A 1 210 ? 11.517 15.703 -16.920 1.00 94.38 210 ASP A O 1
ATOM 1746 N N . ALA A 1 211 ? 9.398 15.506 -17.613 1.00 93.62 211 ALA A N 1
ATOM 1747 C CA . ALA A 1 211 ? 9.216 14.169 -17.080 1.00 93.62 211 ALA A CA 1
ATOM 1748 C C . ALA A 1 211 ? 10.056 13.150 -17.869 1.00 93.62 211 ALA A C 1
ATOM 1750 O O . ALA A 1 211 ? 10.686 12.283 -17.266 1.00 93.62 211 ALA A O 1
ATOM 1751 N N . LYS A 1 212 ? 10.156 13.291 -19.200 1.00 93.12 212 LYS A N 1
ATOM 1752 C CA . LYS A 1 212 ? 11.060 12.463 -20.016 1.00 93.12 212 LYS A CA 1
ATOM 1753 C C . LYS A 1 212 ? 12.515 12.639 -19.586 1.00 93.12 212 LYS A C 1
ATOM 1755 O O . LYS A 1 212 ? 13.196 11.649 -19.333 1.00 93.12 212 LYS A O 1
ATOM 1760 N N . VAL A 1 213 ? 12.954 13.890 -19.439 1.00 93.50 213 VAL A N 1
ATOM 1761 C CA . VAL A 1 213 ? 14.326 14.212 -19.018 1.00 93.50 213 VAL A CA 1
ATOM 1762 C C . VAL A 1 213 ? 14.638 13.584 -17.659 1.00 93.50 213 VAL A C 1
ATOM 1764 O O . VAL A 1 213 ? 15.688 12.965 -17.499 1.00 93.50 213 VAL A O 1
ATOM 1767 N N . ARG A 1 214 ? 13.719 13.679 -16.687 1.00 94.12 214 ARG A N 1
ATOM 1768 C CA . ARG A 1 214 ? 13.904 13.081 -15.351 1.00 94.12 214 ARG A CA 1
ATOM 1769 C C . ARG A 1 214 ? 13.947 11.559 -15.385 1.00 94.12 214 ARG A C 1
ATOM 1771 O O . ARG A 1 214 ? 14.832 10.976 -14.764 1.00 94.12 214 ARG A O 1
ATOM 1778 N N . LEU A 1 215 ? 13.036 10.927 -16.129 1.00 93.69 215 LEU A N 1
ATOM 1779 C CA . LEU A 1 215 ? 13.017 9.474 -16.295 1.00 93.69 215 LEU A CA 1
ATOM 1780 C C . LEU A 1 215 ? 14.358 8.976 -16.851 1.00 93.69 215 LEU A C 1
ATOM 1782 O O . LEU A 1 215 ? 14.952 8.066 -16.284 1.00 93.69 215 LEU A O 1
ATOM 1786 N N . GLU A 1 216 ? 14.855 9.597 -17.920 1.00 92.12 216 GLU A N 1
ATOM 1787 C CA . GLU A 1 216 ? 16.102 9.193 -18.582 1.00 92.12 216 GLU A CA 1
ATOM 1788 C C . GLU A 1 216 ? 17.364 9.555 -17.778 1.00 92.12 216 GLU A C 1
ATOM 1790 O O . GLU A 1 216 ? 18.381 8.883 -17.922 1.00 92.12 216 GLU A O 1
ATOM 1795 N N . SER A 1 217 ? 17.312 10.580 -16.916 1.00 92.38 217 SER A N 1
ATOM 1796 C CA . SER A 1 217 ? 18.458 10.992 -16.085 1.00 92.38 217 SER A CA 1
ATOM 1797 C C . SER A 1 217 ? 18.620 10.151 -14.817 1.00 92.38 217 SER A C 1
ATOM 1799 O O . SER A 1 217 ? 19.742 9.861 -14.408 1.00 92.38 217 SER A O 1
ATOM 1801 N N . ASN A 1 218 ? 17.513 9.771 -14.172 1.00 90.62 218 ASN A N 1
ATOM 1802 C CA . ASN A 1 218 ? 17.541 9.033 -12.901 1.00 90.62 218 ASN A CA 1
ATOM 1803 C C . ASN A 1 218 ? 17.417 7.519 -13.088 1.00 90.62 218 ASN A C 1
ATOM 1805 O O . ASN A 1 218 ? 17.745 6.729 -12.195 1.00 90.62 218 ASN A O 1
ATOM 1809 N N . HIS A 1 219 ? 16.915 7.098 -14.244 1.00 90.81 219 HIS A N 1
ATOM 1810 C CA . HIS A 1 219 ? 16.679 5.704 -14.566 1.00 90.81 219 HIS A CA 1
ATOM 1811 C C . HIS A 1 219 ? 17.272 5.359 -15.935 1.00 90.81 219 HIS A C 1
ATOM 1813 O O . HIS A 1 219 ? 18.031 6.115 -16.528 1.00 90.81 219 HIS A O 1
ATOM 1819 N N . SER A 1 220 ? 16.983 4.154 -16.417 1.00 90.38 220 SER A N 1
ATOM 1820 C CA . SER A 1 220 ? 17.356 3.736 -17.768 1.00 90.38 220 SER A CA 1
ATOM 1821 C C . SER A 1 220 ? 16.225 4.045 -18.746 1.00 90.38 220 SER A C 1
ATOM 1823 O O . SER A 1 220 ? 15.084 4.257 -18.333 1.00 90.38 220 SER A O 1
ATOM 1825 N N . ALA A 1 221 ? 16.522 3.987 -20.047 1.00 91.38 221 ALA A N 1
ATOM 1826 C CA . ALA A 1 221 ? 15.490 3.987 -21.079 1.00 91.38 221 ALA A CA 1
ATOM 1827 C C . ALA A 1 221 ? 14.395 2.952 -20.759 1.00 91.38 221 ALA A C 1
ATOM 1829 O O . ALA A 1 221 ? 14.681 1.874 -20.228 1.00 91.38 221 ALA A O 1
ATOM 1830 N N . LEU A 1 222 ? 13.140 3.275 -21.085 1.00 92.75 222 LEU A N 1
ATOM 1831 C CA . LEU A 1 222 ? 11.980 2.480 -20.672 1.00 92.75 222 LEU A CA 1
ATOM 1832 C C . LEU A 1 222 ? 12.056 1.019 -21.143 1.00 92.75 222 LEU A C 1
ATOM 1834 O O . LEU A 1 222 ? 11.716 0.110 -20.387 1.00 92.75 222 LEU A O 1
ATOM 1838 N N . ASP A 1 223 ? 12.573 0.782 -22.349 1.00 93.31 223 ASP A N 1
ATOM 1839 C CA . ASP A 1 223 ? 12.784 -0.570 -22.877 1.00 93.31 223 ASP A CA 1
ATOM 1840 C C . ASP A 1 223 ? 13.848 -1.342 -22.079 1.00 93.31 223 ASP A C 1
ATOM 1842 O O . ASP A 1 223 ? 13.669 -2.523 -21.785 1.00 93.31 223 ASP A O 1
ATOM 1846 N N . THR A 1 224 ? 14.909 -0.667 -21.628 1.00 95.06 224 THR A N 1
ATOM 1847 C CA . THR A 1 224 ? 15.916 -1.252 -20.730 1.00 95.06 224 THR A CA 1
ATOM 1848 C C . THR A 1 224 ? 15.326 -1.570 -19.358 1.00 95.06 224 THR A C 1
ATOM 1850 O O . THR A 1 224 ? 15.647 -2.609 -18.780 1.00 95.06 224 THR A O 1
ATOM 1853 N N . LEU A 1 225 ? 14.449 -0.711 -18.824 1.00 95.00 225 LEU A N 1
ATOM 1854 C CA . LEU A 1 225 ? 13.752 -0.997 -17.569 1.00 95.00 225 LEU A CA 1
ATOM 1855 C C . LEU A 1 225 ? 12.882 -2.251 -17.699 1.00 95.00 225 LEU A C 1
ATOM 1857 O O . LEU A 1 225 ? 12.948 -3.124 -16.841 1.00 95.00 225 LEU A O 1
ATOM 1861 N N . LEU A 1 226 ? 12.127 -2.381 -18.788 1.00 95.12 226 LEU A N 1
ATOM 1862 C CA . LEU A 1 226 ? 11.291 -3.556 -19.044 1.00 95.12 226 LEU A CA 1
ATOM 1863 C C . LEU A 1 226 ? 12.106 -4.843 -19.217 1.00 95.12 226 LEU A C 1
ATOM 1865 O O . LEU A 1 226 ? 11.714 -5.882 -18.685 1.00 95.12 226 LEU A O 1
ATOM 1869 N N . ALA A 1 227 ? 13.229 -4.776 -19.935 1.00 94.56 227 ALA A N 1
ATOM 1870 C CA . ALA A 1 227 ? 14.055 -5.941 -20.238 1.00 94.56 227 ALA A CA 1
ATOM 1871 C C . ALA A 1 227 ? 14.930 -6.394 -19.055 1.00 94.56 227 ALA A C 1
ATOM 1873 O O . ALA A 1 227 ? 15.056 -7.592 -18.808 1.00 94.56 227 ALA A O 1
ATOM 1874 N N . SER A 1 228 ? 15.522 -5.448 -18.317 1.00 94.56 228 SER A N 1
ATOM 1875 C CA . SER A 1 228 ? 16.627 -5.734 -17.384 1.00 94.56 228 SER A CA 1
ATOM 1876 C C . SER A 1 228 ? 16.378 -5.283 -15.943 1.00 94.56 228 SER A C 1
ATOM 1878 O O . SER A 1 228 ? 17.058 -5.755 -15.030 1.00 94.56 228 SER A O 1
ATOM 1880 N N . HIS A 1 229 ? 15.421 -4.382 -15.709 1.00 95.31 229 HIS A N 1
ATOM 1881 C CA . HIS A 1 229 ? 15.138 -3.802 -14.389 1.00 95.31 229 HIS A CA 1
ATOM 1882 C C . HIS A 1 229 ? 13.634 -3.718 -14.118 1.00 95.31 229 HIS A C 1
ATOM 1884 O O . HIS A 1 229 ? 13.110 -2.672 -13.721 1.00 95.31 229 HIS A O 1
ATOM 1890 N N . TYR A 1 230 ? 12.929 -4.823 -14.362 1.00 96.19 230 TYR A N 1
ATOM 1891 C CA . TYR A 1 230 ? 11.470 -4.861 -14.320 1.00 96.19 230 TYR A CA 1
ATOM 1892 C C . TYR A 1 230 ? 10.893 -4.413 -12.968 1.00 96.19 230 TYR A C 1
ATOM 1894 O O . TYR A 1 230 ? 9.842 -3.777 -12.906 1.00 96.19 230 TYR A O 1
ATOM 1902 N N . GLU A 1 231 ? 11.604 -4.668 -11.870 1.00 95.75 231 GLU A N 1
ATOM 1903 C CA . GLU A 1 231 ? 11.204 -4.212 -10.543 1.00 95.75 231 GLU A CA 1
ATOM 1904 C C . GLU A 1 231 ? 11.216 -2.685 -10.411 1.00 95.75 231 GLU A C 1
ATOM 1906 O O . GLU A 1 231 ? 10.360 -2.130 -9.724 1.00 95.75 231 GLU A O 1
ATOM 1911 N N . LYS A 1 232 ? 12.141 -2.002 -11.102 1.00 95.75 232 LYS A N 1
ATOM 1912 C CA . LYS A 1 232 ? 12.160 -0.537 -11.188 1.00 95.75 232 LYS A CA 1
ATOM 1913 C C . LYS A 1 232 ? 11.043 -0.030 -12.096 1.00 95.75 232 LYS A C 1
ATOM 1915 O O . LYS A 1 232 ? 10.390 0.941 -11.737 1.00 95.75 232 LYS A O 1
ATOM 1920 N N . PHE A 1 233 ? 10.794 -0.699 -13.229 1.00 97.06 233 PHE A N 1
ATOM 1921 C CA . PHE A 1 233 ? 9.672 -0.354 -14.109 1.00 97.06 233 PHE A CA 1
ATOM 1922 C C . PHE A 1 233 ? 8.348 -0.358 -13.337 1.00 97.06 233 PHE A C 1
ATOM 1924 O O . PHE A 1 233 ? 7.652 0.653 -13.318 1.00 97.06 233 PHE A O 1
ATOM 1931 N N . ILE A 1 234 ? 8.026 -1.451 -12.636 1.00 97.06 234 ILE A N 1
ATOM 1932 C CA . ILE A 1 234 ? 6.766 -1.547 -11.890 1.00 97.06 234 ILE A CA 1
ATOM 1933 C C . ILE A 1 234 ? 6.729 -0.571 -10.702 1.00 97.06 234 ILE A C 1
ATOM 1935 O O . ILE A 1 234 ? 5.675 0.003 -10.426 1.00 97.06 234 ILE A O 1
ATOM 1939 N N . ALA A 1 235 ? 7.865 -0.316 -10.039 1.00 96.56 235 ALA A N 1
ATOM 1940 C CA . ALA A 1 235 ? 7.955 0.693 -8.980 1.00 96.56 235 ALA A CA 1
ATOM 1941 C C . ALA A 1 235 ? 7.682 2.128 -9.469 1.00 96.56 235 ALA A C 1
ATOM 1943 O O . ALA A 1 235 ? 7.327 2.974 -8.658 1.00 96.56 235 ALA A O 1
ATOM 1944 N N . ILE A 1 236 ? 7.809 2.400 -10.772 1.00 96.88 236 ILE A N 1
ATOM 1945 C CA . ILE A 1 236 ? 7.450 3.682 -11.400 1.00 96.88 236 ILE A CA 1
ATOM 1946 C C . ILE A 1 236 ? 6.010 3.638 -11.928 1.00 96.88 236 ILE A C 1
ATOM 1948 O O . ILE A 1 236 ? 5.219 4.557 -11.705 1.00 96.88 236 ILE A O 1
ATOM 1952 N N . ALA A 1 237 ? 5.655 2.557 -12.620 1.00 97.75 237 ALA A N 1
ATOM 1953 C CA . ALA A 1 237 ? 4.396 2.442 -13.338 1.00 97.75 237 ALA A CA 1
ATOM 1954 C C . ALA A 1 237 ? 3.172 2.371 -12.413 1.00 97.75 237 ALA A C 1
ATOM 1956 O O . ALA A 1 237 ? 2.161 3.018 -12.685 1.00 97.75 237 ALA A O 1
ATOM 1957 N N . ILE A 1 238 ? 3.255 1.639 -11.297 1.00 98.19 238 ILE A N 1
ATOM 1958 C CA . ILE A 1 238 ? 2.129 1.509 -10.359 1.00 98.19 238 ILE A CA 1
ATOM 1959 C C . ILE A 1 238 ? 1.822 2.838 -9.646 1.00 98.19 238 ILE A C 1
ATOM 1961 O O . ILE A 1 238 ? 0.660 3.248 -9.660 1.00 98.19 238 ILE A O 1
ATOM 1965 N N . PRO A 1 239 ? 2.800 3.590 -9.099 1.00 98.25 239 PRO A N 1
ATOM 1966 C CA . PRO A 1 239 ? 2.540 4.936 -8.583 1.00 98.25 239 PRO A CA 1
ATOM 1967 C C . PRO A 1 239 ? 1.998 5.892 -9.637 1.00 98.25 239 PRO A C 1
ATOM 1969 O O . PRO A 1 239 ? 1.155 6.726 -9.328 1.00 98.25 239 PRO A O 1
ATOM 1972 N N . LYS A 1 240 ? 2.447 5.771 -10.890 1.00 97.50 240 LYS A N 1
ATOM 1973 C CA . LYS A 1 240 ? 1.949 6.581 -12.005 1.00 97.50 240 LYS A CA 1
ATOM 1974 C C . LYS A 1 240 ? 0.473 6.292 -12.291 1.00 97.50 240 LYS A C 1
ATOM 1976 O O . LYS A 1 240 ? -0.307 7.234 -12.439 1.00 97.50 240 LYS A O 1
ATOM 1981 N N . PHE A 1 241 ? 0.081 5.021 -12.305 1.00 98.31 241 PHE A N 1
ATOM 1982 C CA . PHE A 1 241 ? -1.319 4.599 -12.375 1.00 98.31 241 PHE A CA 1
ATOM 1983 C C . PHE A 1 241 ? -2.137 5.160 -11.196 1.00 98.31 241 PHE A C 1
ATOM 1985 O O . PHE A 1 241 ? -3.143 5.836 -11.411 1.00 98.31 241 PHE A O 1
ATOM 1992 N N . LEU A 1 242 ? -1.654 4.998 -9.958 1.00 98.50 242 LEU A N 1
ATOM 1993 C CA . LEU A 1 242 ? -2.312 5.529 -8.756 1.00 98.50 242 LEU A CA 1
ATOM 1994 C C . LEU A 1 242 ? -2.364 7.062 -8.726 1.00 98.50 242 LEU A C 1
ATOM 1996 O O . LEU A 1 242 ? -3.306 7.628 -8.186 1.00 98.50 242 LEU A O 1
ATOM 2000 N N . SER A 1 243 ? -1.402 7.748 -9.344 1.00 98.06 243 SER A N 1
ATOM 2001 C CA . SER A 1 243 ? -1.425 9.203 -9.519 1.00 98.06 243 SER A CA 1
ATOM 2002 C C . SER A 1 243 ? -2.542 9.633 -10.467 1.00 98.06 243 SER A C 1
ATOM 2004 O O . SER A 1 243 ? -3.152 10.677 -10.246 1.00 98.06 243 SER A O 1
ATOM 2006 N N . GLY A 1 244 ? -2.844 8.827 -11.493 1.00 97.81 244 GLY A N 1
ATOM 2007 C CA . GLY A 1 244 ? -4.011 9.027 -12.356 1.00 97.81 244 GLY A CA 1
ATOM 2008 C C . GLY A 1 244 ? -5.310 8.954 -11.561 1.00 97.81 244 GLY A C 1
ATOM 2009 O O . GLY A 1 244 ? -6.102 9.886 -11.603 1.00 97.81 244 GLY A O 1
ATOM 2010 N N . ILE A 1 245 ? -5.456 7.914 -10.741 1.00 98.12 245 ILE A N 1
ATOM 2011 C CA . ILE A 1 245 ? -6.614 7.751 -9.851 1.00 98.12 245 ILE A CA 1
ATOM 2012 C C . ILE A 1 245 ? -6.704 8.909 -8.847 1.00 98.12 245 ILE A C 1
ATOM 2014 O O . ILE A 1 245 ? -7.759 9.512 -8.689 1.00 98.12 245 ILE A O 1
ATOM 2018 N N . ALA A 1 246 ? -5.598 9.264 -8.189 1.00 97.88 246 ALA A N 1
ATOM 2019 C CA . ALA A 1 246 ? -5.556 10.364 -7.226 1.00 97.88 246 ALA A CA 1
ATOM 2020 C C . ALA A 1 246 ? -6.030 11.685 -7.850 1.00 97.88 246 ALA A C 1
ATOM 2022 O O . ALA A 1 246 ? -6.813 12.412 -7.243 1.00 97.88 246 ALA A O 1
ATOM 2023 N N . LYS A 1 247 ? -5.599 11.961 -9.084 1.00 96.50 247 LYS A N 1
ATOM 2024 C CA . LYS A 1 247 ? -6.023 13.127 -9.860 1.00 96.50 247 LYS A CA 1
ATOM 2025 C C . LYS A 1 247 ? -7.541 13.140 -10.072 1.00 96.50 247 LYS A C 1
ATOM 2027 O O . LYS A 1 247 ? -8.171 14.165 -9.824 1.00 96.50 247 LYS A O 1
ATOM 2032 N N . ASP A 1 248 ? -8.121 12.010 -10.468 1.00 96.56 248 ASP A N 1
ATOM 2033 C CA . ASP A 1 248 ? -9.560 11.898 -10.731 1.00 96.56 248 ASP A CA 1
ATOM 2034 C C . ASP A 1 248 ? -10.400 12.021 -9.440 1.00 96.56 248 ASP A C 1
ATOM 2036 O O . ASP A 1 248 ? -11.509 12.550 -9.469 1.00 96.56 248 ASP A O 1
ATOM 2040 N N . TYR A 1 249 ? -9.834 11.642 -8.286 1.00 96.94 249 TYR A N 1
ATOM 2041 C CA . TYR A 1 249 ? -10.475 11.711 -6.964 1.00 96.94 249 TYR A CA 1
ATOM 2042 C C . TYR A 1 249 ? -9.967 12.855 -6.068 1.00 96.94 249 TYR A C 1
ATOM 2044 O O . TYR A 1 249 ? -10.040 12.786 -4.841 1.00 96.94 249 TYR A O 1
ATOM 2052 N N . ARG A 1 250 ? -9.472 13.949 -6.657 1.00 96.12 250 ARG A N 1
ATOM 2053 C CA . ARG A 1 250 ? -9.096 15.183 -5.935 1.00 96.12 250 ARG A CA 1
ATOM 2054 C C . ARG A 1 250 ? -8.061 15.008 -4.817 1.00 96.12 250 ARG A C 1
ATOM 2056 O O . ARG A 1 250 ? -8.066 15.745 -3.829 1.00 96.12 250 ARG A O 1
ATOM 2063 N N . TYR A 1 251 ? -7.131 14.088 -5.010 1.00 97.31 251 TYR A N 1
ATOM 2064 C CA . TYR A 1 251 ? -5.987 13.881 -4.138 1.00 97.31 251 TYR A CA 1
ATOM 2065 C C . TYR A 1 251 ? -4.709 14.449 -4.747 1.00 97.31 251 TYR A C 1
ATOM 2067 O O . TYR A 1 251 ? -4.418 14.283 -5.933 1.00 97.31 251 TYR A O 1
ATOM 2075 N N . LYS A 1 252 ? -3.880 15.050 -3.895 1.00 96.88 252 LYS A N 1
ATOM 2076 C CA . LYS A 1 252 ? -2.458 15.215 -4.170 1.00 96.88 252 LYS A CA 1
ATOM 2077 C C . LYS A 1 252 ? -1.743 13.939 -3.733 1.00 96.88 252 LYS A C 1
ATOM 2079 O O . LYS A 1 252 ? -1.693 13.638 -2.542 1.00 96.88 252 LYS A O 1
ATOM 2084 N N . LEU A 1 253 ? -1.160 13.220 -4.690 1.00 98.00 253 LEU A N 1
ATOM 2085 C CA . LEU A 1 253 ? -0.350 12.040 -4.401 1.00 98.00 253 LEU A CA 1
ATOM 2086 C C . LEU A 1 253 ? 1.097 12.442 -4.112 1.00 98.00 253 LEU A C 1
ATOM 2088 O O . LEU A 1 253 ? 1.726 13.134 -4.917 1.00 98.00 253 LEU A O 1
ATOM 2092 N N . LYS A 1 254 ? 1.646 11.958 -3.001 1.00 97.88 254 LYS A N 1
ATOM 2093 C CA . LYS A 1 254 ? 3.074 12.041 -2.687 1.00 97.88 254 LYS A CA 1
ATOM 2094 C C . LYS A 1 254 ? 3.654 10.640 -2.593 1.00 97.88 254 LYS A C 1
ATOM 2096 O O . LYS A 1 254 ? 3.089 9.779 -1.922 1.00 97.88 254 LYS A O 1
ATOM 2101 N N . ILE A 1 255 ? 4.802 10.436 -3.225 1.00 97.31 255 ILE A N 1
ATOM 2102 C CA . ILE A 1 255 ? 5.578 9.208 -3.079 1.00 97.31 255 ILE A CA 1
ATOM 2103 C C . ILE A 1 255 ? 6.605 9.382 -1.956 1.00 97.31 255 ILE A C 1
ATOM 2105 O O . ILE A 1 255 ? 7.383 10.334 -1.937 1.00 97.31 255 ILE A O 1
ATOM 2109 N N . ASN A 1 256 ? 6.568 8.479 -0.983 1.00 95.31 256 ASN A N 1
ATOM 2110 C CA . ASN A 1 256 ? 7.556 8.353 0.088 1.00 95.31 256 ASN A CA 1
ATOM 2111 C C . ASN A 1 256 ? 8.588 7.279 -0.305 1.00 95.31 256 ASN A C 1
ATOM 2113 O O . ASN A 1 256 ? 8.359 6.581 -1.292 1.00 95.31 256 ASN A O 1
ATOM 2117 N N . PRO A 1 257 ? 9.716 7.123 0.425 1.00 94.56 257 PRO A N 1
ATOM 2118 C CA . PRO A 1 257 ? 10.717 6.089 0.145 1.00 94.56 257 PRO A CA 1
ATOM 2119 C C . PRO A 1 257 ? 10.095 4.722 -0.177 1.00 94.56 257 PRO A C 1
ATOM 2121 O O . PRO A 1 257 ? 9.328 4.189 0.624 1.00 94.56 257 PRO A O 1
ATOM 2124 N N . SER A 1 258 ? 10.430 4.172 -1.345 1.00 96.44 258 SER A N 1
ATOM 2125 C CA . SER A 1 258 ? 10.076 2.808 -1.735 1.00 96.44 258 SER A CA 1
ATOM 2126 C C . SER A 1 258 ? 11.257 1.884 -1.490 1.00 96.44 258 SER A C 1
ATOM 2128 O O . SER A 1 258 ? 12.418 2.300 -1.478 1.00 96.44 258 SER A O 1
ATOM 2130 N N . PHE A 1 259 ? 10.965 0.603 -1.330 1.00 98.00 259 PHE A N 1
ATOM 2131 C CA . PHE A 1 259 ? 11.943 -0.417 -0.997 1.00 98.00 259 PHE A CA 1
ATOM 2132 C C . PHE A 1 259 ? 11.828 -1.578 -1.967 1.00 98.00 259 PHE A C 1
ATOM 2134 O O . PHE A 1 259 ? 10.733 -1.955 -2.385 1.00 98.00 259 PHE A O 1
ATOM 2141 N N . LYS A 1 260 ? 12.961 -2.199 -2.275 1.00 97.62 260 LYS A N 1
ATOM 2142 C CA . LYS A 1 260 ? 12.991 -3.468 -2.991 1.00 97.62 260 LYS A CA 1
ATOM 2143 C C . LYS A 1 260 ? 13.911 -4.460 -2.314 1.00 97.62 260 LYS A C 1
ATOM 2145 O O . LYS A 1 260 ? 14.939 -4.086 -1.747 1.00 97.62 260 LYS A O 1
ATOM 2150 N N . TYR A 1 261 ? 13.552 -5.731 -2.409 1.00 97.56 261 TYR A N 1
ATOM 2151 C CA . TYR A 1 261 ? 14.422 -6.816 -1.984 1.00 97.56 261 TYR A CA 1
ATOM 2152 C C . TYR A 1 261 ? 14.128 -8.121 -2.707 1.00 97.56 261 TYR A C 1
ATOM 2154 O O . TYR A 1 261 ? 13.014 -8.370 -3.166 1.00 97.56 261 TYR A O 1
ATOM 2162 N N . LYS A 1 262 ? 15.137 -8.980 -2.781 1.00 96.31 262 LYS A N 1
ATOM 2163 C CA . LYS A 1 262 ? 15.081 -10.279 -3.432 1.00 96.31 262 LYS A CA 1
ATOM 2164 C C . LYS A 1 262 ? 14.412 -11.311 -2.540 1.00 96.31 262 LYS A C 1
ATOM 2166 O O . LYS A 1 262 ? 14.611 -11.382 -1.326 1.00 96.31 262 LYS A O 1
ATOM 2171 N N . ARG A 1 263 ? 13.650 -12.184 -3.179 1.00 93.50 263 ARG A N 1
ATOM 2172 C CA . ARG A 1 263 ? 13.197 -13.461 -2.637 1.00 93.50 263 ARG A CA 1
ATOM 2173 C C . ARG A 1 263 ? 13.433 -14.532 -3.689 1.00 93.50 263 ARG A C 1
ATOM 2175 O O . ARG A 1 263 ? 13.517 -14.246 -4.880 1.00 93.50 263 ARG A O 1
ATOM 2182 N N . SER A 1 264 ? 13.538 -15.769 -3.240 1.00 90.56 264 SER A N 1
ATOM 2183 C CA . SER A 1 264 ? 13.602 -16.931 -4.112 1.00 90.56 264 SER A CA 1
ATOM 2184 C C . SER A 1 264 ? 12.522 -17.923 -3.716 1.00 90.56 264 SER A C 1
ATOM 2186 O O . SER A 1 264 ? 12.173 -18.060 -2.542 1.00 90.56 264 SER A O 1
ATOM 2188 N N . ASN A 1 265 ? 11.970 -18.594 -4.715 1.00 86.31 265 ASN A N 1
ATOM 2189 C CA . ASN A 1 265 ? 11.138 -19.776 -4.552 1.00 86.31 265 ASN A CA 1
ATOM 2190 C C . ASN A 1 265 ? 11.577 -20.836 -5.579 1.00 86.31 265 ASN A C 1
ATOM 2192 O O . ASN A 1 265 ? 12.616 -20.685 -6.223 1.00 86.31 265 ASN A O 1
ATOM 2196 N N . ARG A 1 266 ? 10.798 -21.915 -5.728 1.00 82.38 266 ARG A N 1
ATOM 2197 C CA . ARG A 1 266 ? 11.073 -22.965 -6.725 1.00 82.38 266 ARG A CA 1
ATOM 2198 C C . ARG A 1 266 ? 11.099 -22.434 -8.165 1.00 82.38 266 ARG A C 1
ATOM 2200 O O . ARG A 1 266 ? 11.866 -22.945 -8.968 1.00 82.38 266 ARG A O 1
ATOM 2207 N N . ASP A 1 267 ? 10.336 -21.380 -8.452 1.00 83.50 267 ASP A N 1
ATOM 2208 C CA . ASP A 1 267 ? 10.237 -20.761 -9.784 1.00 83.50 267 ASP A CA 1
ATOM 2209 C C . ASP A 1 267 ? 11.370 -19.757 -10.069 1.00 83.50 267 ASP A C 1
ATOM 2211 O O . ASP A 1 267 ? 11.390 -19.116 -11.118 1.00 83.50 267 ASP A O 1
ATOM 2215 N N . GLY A 1 268 ? 12.303 -19.584 -9.128 1.00 89.81 268 GLY A N 1
ATOM 2216 C CA . GLY A 1 268 ? 13.468 -18.721 -9.271 1.00 89.81 268 GLY A CA 1
ATOM 2217 C C . GLY A 1 268 ? 13.453 -17.486 -8.373 1.00 89.81 268 GLY A C 1
ATOM 2218 O O . GLY A 1 268 ? 12.767 -17.410 -7.349 1.00 89.81 268 GLY A O 1
ATOM 2219 N N . VAL A 1 269 ? 14.295 -16.518 -8.734 1.00 92.81 269 VAL A N 1
ATOM 2220 C CA . VAL A 1 269 ? 14.472 -15.265 -7.992 1.00 92.81 269 VAL A CA 1
ATOM 2221 C C . VAL A 1 269 ? 13.491 -14.222 -8.507 1.00 92.81 269 VAL A C 1
ATOM 2223 O O . VAL A 1 269 ? 13.311 -14.054 -9.709 1.00 92.81 269 VAL A O 1
ATOM 2226 N N . TYR A 1 270 ? 12.885 -13.486 -7.586 1.00 94.50 270 TYR A N 1
ATOM 2227 C CA . TYR A 1 270 ? 12.021 -12.354 -7.884 1.00 94.50 270 TYR A CA 1
ATOM 2228 C C . TYR A 1 270 ? 12.248 -11.232 -6.875 1.00 94.50 270 TYR A C 1
ATOM 2230 O O . TYR A 1 270 ? 12.861 -11.438 -5.824 1.00 94.50 270 TYR A O 1
ATOM 2238 N N . TYR A 1 271 ? 11.735 -10.043 -7.180 1.00 97.00 271 TYR A N 1
ATOM 2239 C CA . TYR A 1 271 ? 11.770 -8.919 -6.251 1.00 97.00 271 TYR A CA 1
ATOM 2240 C C . TYR A 1 271 ? 10.414 -8.731 -5.584 1.00 97.00 271 TYR A C 1
ATOM 2242 O O . TYR A 1 271 ? 9.362 -8.895 -6.202 1.00 97.00 271 TYR A O 1
ATOM 2250 N N . ILE A 1 272 ? 10.453 -8.382 -4.306 1.00 97.50 272 ILE A N 1
ATOM 2251 C CA . ILE A 1 272 ? 9.361 -7.693 -3.642 1.00 97.50 272 ILE A CA 1
ATOM 2252 C C . ILE A 1 272 ? 9.610 -6.201 -3.793 1.00 97.50 272 ILE A C 1
ATOM 2254 O O . ILE A 1 272 ? 10.702 -5.732 -3.471 1.00 97.50 272 ILE A O 1
ATOM 2258 N N . THR A 1 273 ? 8.589 -5.483 -4.238 1.00 97.88 273 THR A N 1
ATOM 2259 C CA . THR A 1 273 ? 8.562 -4.024 -4.281 1.00 97.88 273 THR A CA 1
ATOM 2260 C C . THR A 1 273 ? 7.583 -3.548 -3.218 1.00 97.88 273 THR A C 1
ATOM 2262 O O . THR A 1 273 ? 6.470 -4.062 -3.132 1.00 97.88 273 THR A O 1
ATOM 2265 N N . ASN A 1 274 ? 8.003 -2.594 -2.391 1.00 97.94 274 ASN A N 1
ATOM 2266 C CA . ASN A 1 274 ? 7.161 -1.909 -1.421 1.00 97.94 274 ASN A CA 1
ATOM 2267 C C . ASN A 1 274 ? 7.159 -0.413 -1.728 1.00 97.94 274 ASN A C 1
ATOM 2269 O O . ASN A 1 274 ? 8.223 0.193 -1.806 1.00 97.94 274 ASN A O 1
ATOM 2273 N N . ILE A 1 275 ? 5.975 0.161 -1.888 1.00 98.25 275 ILE A N 1
ATOM 2274 C CA . ILE A 1 275 ? 5.767 1.566 -2.218 1.00 98.25 275 ILE A CA 1
ATOM 2275 C C . ILE A 1 275 ? 4.948 2.188 -1.099 1.00 98.25 275 ILE A C 1
ATOM 2277 O O . ILE A 1 275 ? 3.950 1.611 -0.668 1.00 98.25 275 ILE A O 1
ATOM 2281 N N . ILE A 1 276 ? 5.352 3.368 -0.643 1.00 98.50 276 ILE A N 1
ATOM 2282 C CA . ILE A 1 276 ? 4.608 4.131 0.353 1.00 98.50 276 ILE A CA 1
ATOM 2283 C C . ILE A 1 276 ? 4.083 5.398 -0.309 1.00 98.50 276 ILE A C 1
ATOM 2285 O O . ILE A 1 276 ? 4.848 6.208 -0.831 1.00 98.50 276 ILE A O 1
ATOM 2289 N N . LEU A 1 277 ? 2.769 5.575 -0.282 1.00 98.62 277 LEU A N 1
ATOM 2290 C CA . LEU A 1 277 ? 2.078 6.682 -0.930 1.00 98.62 277 LEU A CA 1
ATOM 2291 C C . LEU A 1 277 ? 1.229 7.427 0.091 1.00 98.62 277 LEU A C 1
ATOM 2293 O O . LEU A 1 277 ? 0.556 6.792 0.897 1.00 98.62 277 LEU A O 1
ATOM 2297 N N . SER A 1 278 ? 1.239 8.754 0.022 1.00 98.56 278 SER A N 1
ATOM 2298 C CA . SER A 1 278 ? 0.335 9.612 0.788 1.00 98.56 278 SER A CA 1
ATOM 2299 C C . SER A 1 278 ? -0.660 10.276 -0.148 1.00 98.56 278 SER A C 1
ATOM 2301 O O . SER A 1 278 ? -0.266 10.903 -1.135 1.00 98.56 278 SER A O 1
ATOM 2303 N N . PHE A 1 279 ? -1.939 10.130 0.170 1.00 98.62 279 PHE A N 1
ATOM 2304 C CA . PHE A 1 279 ? -3.062 10.742 -0.520 1.00 98.62 279 PHE A CA 1
ATOM 2305 C C . PHE A 1 279 ? -3.576 11.888 0.352 1.00 98.62 279 PHE A C 1
ATOM 2307 O O . PHE A 1 279 ? -4.229 11.656 1.369 1.00 98.62 279 PHE A O 1
ATOM 2314 N N . ASP A 1 280 ? -3.268 13.122 -0.046 1.00 97.69 280 ASP A N 1
ATOM 2315 C CA . ASP A 1 280 ? -3.734 14.325 0.647 1.00 97.69 280 ASP A CA 1
ATOM 2316 C C . ASP A 1 280 ? -4.942 14.901 -0.100 1.00 97.69 280 ASP A C 1
ATOM 2318 O O . ASP A 1 280 ? -4.814 15.347 -1.247 1.00 97.69 280 ASP A O 1
ATOM 2322 N N . TYR A 1 281 ? -6.121 14.858 0.513 1.00 96.75 281 TYR A N 1
ATOM 2323 C CA . TYR A 1 281 ? -7.360 15.346 -0.069 1.00 96.75 281 TYR A CA 1
ATOM 2324 C C . TYR A 1 281 ? -7.322 16.866 -0.217 1.00 96.75 281 TYR A C 1
ATOM 2326 O O . TYR A 1 281 ? -6.964 17.629 0.688 1.00 96.75 281 TYR A O 1
ATOM 2334 N N . ILE A 1 282 ? -7.718 17.342 -1.393 1.00 94.25 282 ILE A N 1
ATOM 2335 C CA . ILE A 1 282 ? -7.694 18.765 -1.700 1.00 94.25 282 ILE A CA 1
ATOM 2336 C C . ILE A 1 282 ? -9.070 19.342 -1.382 1.00 94.25 282 ILE A C 1
ATOM 2338 O O . ILE A 1 282 ? -9.996 19.344 -2.201 1.00 94.25 282 ILE A O 1
ATOM 2342 N N . HIS A 1 283 ? -9.190 19.885 -0.172 1.00 89.06 283 HIS A N 1
ATOM 2343 C CA . HIS A 1 283 ? -10.394 20.595 0.242 1.00 89.06 283 HIS A CA 1
ATOM 2344 C C . HIS A 1 283 ? -10.600 21.866 -0.587 1.00 89.06 283 HIS A C 1
ATOM 2346 O O . HIS A 1 283 ? -9.723 22.736 -0.655 1.00 89.06 283 HIS A O 1
ATOM 2352 N N . ASP A 1 284 ? -11.807 22.035 -1.127 1.00 81.38 284 ASP A N 1
ATOM 2353 C CA . ASP A 1 284 ? -12.205 23.294 -1.751 1.00 81.38 284 ASP A CA 1
ATOM 2354 C C . ASP A 1 284 ? -12.532 24.334 -0.671 1.00 81.38 284 ASP A C 1
ATOM 2356 O O . ASP A 1 284 ? -13.675 24.550 -0.264 1.00 81.38 284 ASP A O 1
ATOM 2360 N N . ARG A 1 285 ? -11.490 24.994 -0.161 1.00 70.06 285 ARG A N 1
ATOM 2361 C CA . ARG A 1 285 ? -11.657 26.114 0.774 1.00 70.06 285 ARG A CA 1
ATOM 2362 C C . ARG A 1 285 ? -12.157 27.388 0.077 1.00 70.06 285 ARG A C 1
ATOM 2364 O O . ARG A 1 285 ? -12.512 28.335 0.780 1.00 70.06 285 ARG A O 1
ATOM 2371 N N . ARG A 1 286 ? -12.178 27.434 -1.264 1.00 62.84 286 ARG A N 1
ATOM 2372 C CA . ARG A 1 286 ? -12.562 28.611 -2.061 1.00 62.84 286 ARG A CA 1
ATOM 2373 C C . ARG A 1 286 ? -14.069 28.690 -2.278 1.00 62.84 286 ARG A C 1
ATOM 2375 O O . ARG A 1 286 ? -14.595 29.792 -2.214 1.00 62.84 286 ARG A O 1
ATOM 2382 N N . ALA A 1 287 ? -14.786 27.568 -2.347 1.00 55.94 287 ALA A N 1
ATOM 2383 C CA . ALA A 1 287 ? -16.255 27.563 -2.323 1.00 55.94 287 ALA A CA 1
ATOM 2384 C C . ALA A 1 287 ? -16.850 28.336 -1.119 1.00 55.94 287 ALA A C 1
ATOM 2386 O O . ALA A 1 287 ? -17.957 28.863 -1.190 1.00 55.94 287 ALA A O 1
ATOM 2387 N N . ARG A 1 288 ? -16.097 28.468 -0.014 1.00 54.56 288 ARG A N 1
ATOM 2388 C CA . ARG A 1 288 ? -16.511 29.211 1.193 1.00 54.56 288 ARG A CA 1
ATOM 2389 C C . ARG A 1 288 ? -16.198 30.712 1.167 1.00 54.56 288 ARG A C 1
ATOM 2391 O O . ARG A 1 288 ? -16.727 31.449 1.995 1.00 54.56 288 ARG A O 1
ATOM 2398 N N . LYS A 1 289 ? -15.351 31.192 0.255 1.00 57.72 289 LYS A N 1
ATOM 2399 C CA . LYS A 1 289 ? -15.029 32.618 0.085 1.00 57.72 289 LYS A CA 1
ATOM 2400 C C . LYS A 1 289 ? -15.350 32.993 -1.352 1.00 57.72 289 LYS A C 1
ATOM 2402 O O . LYS A 1 289 ? -14.553 32.631 -2.201 1.00 57.72 289 LYS A O 1
ATOM 2407 N N . LYS A 1 290 ? -16.475 33.697 -1.591 1.00 53.78 290 LYS A N 1
ATOM 2408 C CA . LYS A 1 290 ? -16.932 34.222 -2.905 1.00 53.78 290 LYS A CA 1
ATOM 2409 C C . LYS A 1 290 ? -15.759 34.328 -3.888 1.00 53.78 290 LYS A C 1
ATOM 2411 O O . LYS A 1 290 ? -15.002 35.299 -3.820 1.00 53.78 290 LYS A O 1
ATOM 2416 N N . SER A 1 291 ? -15.552 33.291 -4.699 1.00 57.59 291 SER A N 1
ATOM 2417 C CA . SER A 1 291 ? -14.382 33.224 -5.568 1.00 57.59 291 SER A CA 1
ATOM 2418 C C . SER A 1 291 ? -14.490 34.348 -6.586 1.00 57.59 291 SER A C 1
ATOM 2420 O O . SER A 1 291 ? -15.584 34.675 -7.058 1.00 57.59 291 SER A O 1
ATOM 2422 N N . LYS A 1 292 ? -13.362 34.983 -6.907 1.00 66.00 292 LYS A N 1
ATOM 2423 C CA . LYS A 1 292 ? -13.340 35.914 -8.034 1.00 66.00 292 LYS A CA 1
ATOM 2424 C C . LYS A 1 292 ? -13.647 35.103 -9.294 1.00 66.00 292 LYS A C 1
ATOM 2426 O O . LYS A 1 292 ? -13.243 33.947 -9.388 1.00 66.00 292 LYS A O 1
ATOM 2431 N N . LEU A 1 293 ? -14.342 35.710 -10.254 1.00 68.62 293 LEU A N 1
ATOM 2432 C CA . LEU A 1 293 ? -14.848 35.057 -11.472 1.00 68.62 293 LEU A CA 1
ATOM 2433 C C . LEU A 1 293 ? -13.763 34.352 -12.328 1.00 68.62 293 LEU A C 1
ATOM 2435 O O . LEU A 1 293 ? -14.110 33.625 -13.247 1.00 68.62 293 LEU A O 1
ATOM 2439 N N . ASN A 1 294 ? -12.474 34.554 -12.019 1.00 76.75 294 ASN A N 1
ATOM 2440 C CA . ASN A 1 294 ? -11.323 34.101 -12.805 1.00 76.75 294 ASN A CA 1
ATOM 2441 C C . ASN A 1 294 ? -10.368 33.160 -12.043 1.00 76.75 294 ASN A C 1
ATOM 2443 O O . ASN A 1 294 ? -9.271 32.896 -12.532 1.00 76.75 294 ASN A O 1
ATOM 2447 N N . ASP A 1 295 ? -10.714 32.692 -10.839 1.00 78.19 295 ASP A N 1
ATOM 2448 C CA . ASP A 1 295 ? -9.859 31.719 -10.149 1.00 78.19 295 ASP A CA 1
ATOM 2449 C C . ASP A 1 295 ? -9.969 30.344 -10.842 1.00 78.19 295 ASP A C 1
ATOM 2451 O O . ASP A 1 295 ? -11.089 29.905 -11.116 1.00 78.19 295 ASP A O 1
ATOM 2455 N N . PRO A 1 296 ? -8.848 29.637 -11.106 1.00 80.62 296 PRO A N 1
ATOM 2456 C CA . PRO A 1 296 ? -8.888 28.319 -11.736 1.00 80.62 296 PRO A CA 1
ATOM 2457 C C . PRO A 1 296 ? -9.685 27.338 -10.876 1.00 80.62 296 PRO A C 1
ATOM 2459 O O . PRO A 1 296 ? -9.621 27.396 -9.636 1.00 80.62 296 PRO A O 1
ATOM 2462 N N . SER A 1 297 ? -10.415 26.431 -11.532 1.00 86.62 297 SER A N 1
ATOM 2463 C CA . SER A 1 297 ? -11.172 25.405 -10.825 1.00 86.62 297 SER A CA 1
ATOM 2464 C C . SER A 1 297 ? -10.218 24.476 -10.073 1.00 86.62 297 SER A C 1
ATOM 2466 O O . SER A 1 297 ? -9.032 24.358 -10.391 1.00 86.62 297 SER A O 1
ATOM 2468 N N . ILE A 1 298 ? -10.721 23.789 -9.046 1.00 86.75 298 ILE A N 1
ATOM 2469 C CA . ILE A 1 298 ? -9.900 22.813 -8.323 1.00 86.75 298 ILE A CA 1
ATOM 2470 C C . ILE A 1 298 ? -9.408 21.690 -9.242 1.00 86.75 298 ILE A C 1
ATOM 2472 O O . ILE A 1 298 ? -8.276 21.235 -9.090 1.00 86.75 298 ILE A O 1
ATOM 2476 N N . THR A 1 299 ? -10.227 21.305 -10.222 1.00 87.62 299 THR A N 1
ATOM 2477 C CA . THR A 1 299 ? -9.876 20.331 -11.255 1.00 87.62 299 THR A CA 1
ATOM 2478 C C . THR A 1 299 ? -8.689 20.815 -12.082 1.00 87.62 299 THR A C 1
ATOM 2480 O O . THR A 1 299 ? -7.748 20.049 -12.266 1.00 87.62 299 THR A O 1
ATOM 2483 N N . ASP A 1 300 ? -8.673 22.089 -12.486 1.00 89.81 300 ASP A N 1
ATOM 2484 C CA . ASP A 1 300 ? -7.552 22.673 -13.237 1.00 89.81 300 ASP A CA 1
ATOM 2485 C C . ASP A 1 300 ? -6.276 22.680 -12.388 1.00 89.81 300 ASP A C 1
ATOM 2487 O O . ASP A 1 300 ? -5.222 22.235 -12.829 1.00 89.81 300 ASP A O 1
ATOM 2491 N N . ILE A 1 301 ? -6.364 23.080 -11.113 1.00 89.75 301 ILE A N 1
ATOM 2492 C CA . ILE A 1 301 ? -5.209 23.064 -10.196 1.00 89.75 301 ILE A CA 1
ATOM 2493 C C . ILE A 1 301 ? -4.645 21.644 -10.049 1.00 89.75 301 ILE A C 1
ATOM 2495 O O . ILE A 1 301 ? -3.430 21.438 -10.063 1.00 89.75 301 ILE A O 1
ATOM 2499 N N . ILE A 1 302 ? -5.513 20.645 -9.906 1.00 91.81 302 ILE A N 1
ATOM 2500 C CA . ILE A 1 302 ? -5.093 19.246 -9.824 1.00 91.81 302 ILE A CA 1
ATOM 2501 C C . ILE A 1 302 ? -4.415 18.811 -11.126 1.00 91.81 302 ILE A C 1
ATOM 2503 O O . ILE A 1 302 ? -3.322 18.245 -11.086 1.00 91.81 302 ILE A O 1
ATOM 2507 N N . GLN A 1 303 ? -5.044 19.091 -12.265 1.00 91.88 303 GLN A N 1
ATOM 2508 C CA . GLN A 1 303 ? -4.617 18.637 -13.585 1.00 91.88 303 GLN A CA 1
ATOM 2509 C C . GLN A 1 303 ? -3.319 19.307 -14.058 1.00 91.88 303 GLN A C 1
ATOM 2511 O O . GLN A 1 303 ? -2.500 18.636 -14.698 1.00 91.88 303 GLN A O 1
ATOM 2516 N N . ASP A 1 304 ? -3.126 20.579 -13.711 1.00 91.88 304 ASP A N 1
ATOM 2517 C CA . ASP A 1 304 ? -2.058 21.425 -14.249 1.00 91.88 304 ASP A CA 1
ATOM 2518 C C . ASP A 1 304 ? -0.943 21.705 -13.239 1.00 91.88 304 ASP A C 1
ATOM 2520 O O . ASP A 1 304 ? 0.162 22.068 -13.632 1.00 91.88 304 ASP A O 1
ATOM 2524 N N . THR A 1 305 ? -1.189 21.516 -11.937 1.00 93.19 305 THR A N 1
ATOM 2525 C CA . THR A 1 305 ? -0.172 21.736 -10.893 1.00 93.19 305 THR A CA 1
ATOM 2526 C C . THR A 1 305 ? 0.180 20.456 -10.150 1.00 93.19 305 THR A C 1
ATOM 2528 O O . THR A 1 305 ? 1.338 20.037 -10.154 1.00 93.19 305 THR A O 1
ATOM 2531 N N . TYR A 1 306 ? -0.788 19.812 -9.494 1.00 94.19 306 TYR A N 1
ATOM 2532 C CA . TYR A 1 306 ? -0.460 18.711 -8.583 1.00 94.19 306 TYR A CA 1
ATOM 2533 C C . TYR A 1 306 ? -0.100 17.422 -9.305 1.00 94.19 306 TYR A C 1
ATOM 2535 O O . TYR A 1 306 ? 0.905 16.811 -8.958 1.00 94.19 306 TYR A O 1
ATOM 2543 N N . TYR A 1 307 ? -0.867 17.032 -10.321 1.00 96.38 307 TYR A N 1
ATOM 2544 C CA . TYR A 1 307 ? -0.588 15.821 -11.077 1.00 96.38 307 TYR A CA 1
ATOM 2545 C C . TYR A 1 307 ? 0.773 15.872 -11.780 1.00 96.38 307 TYR A C 1
ATOM 2547 O O . TYR A 1 307 ? 1.555 14.952 -11.547 1.00 96.38 307 TYR A O 1
ATOM 2555 N N . PRO A 1 308 ? 1.132 16.925 -12.550 1.00 96.12 308 PRO A N 1
ATOM 2556 C CA . PRO A 1 308 ? 2.457 17.017 -13.161 1.00 96.12 308 PRO A CA 1
ATOM 2557 C C . PRO A 1 308 ? 3.574 16.930 -12.121 1.00 96.12 308 PRO A C 1
ATOM 2559 O O . PRO A 1 308 ? 4.507 16.152 -12.303 1.00 96.12 308 PRO A O 1
ATOM 2562 N N . GLN A 1 309 ? 3.446 17.639 -10.992 1.00 96.56 309 GLN A N 1
ATOM 2563 C CA . GLN A 1 309 ? 4.435 17.574 -9.917 1.00 96.56 309 GLN A CA 1
ATOM 2564 C C . GLN A 1 309 ? 4.571 16.158 -9.344 1.00 96.56 309 GLN A C 1
ATOM 2566 O O . GLN A 1 309 ? 5.692 15.679 -9.202 1.00 96.56 309 GLN A O 1
ATOM 2571 N N . SER A 1 310 ? 3.462 15.454 -9.089 1.00 96.69 310 SER A N 1
ATOM 2572 C CA . SER A 1 310 ? 3.504 14.054 -8.649 1.00 96.69 310 SER A CA 1
ATOM 2573 C C . SER A 1 310 ? 4.266 13.168 -9.639 1.00 96.69 310 SER A C 1
ATOM 2575 O O . SER A 1 310 ? 4.932 12.228 -9.221 1.00 96.69 31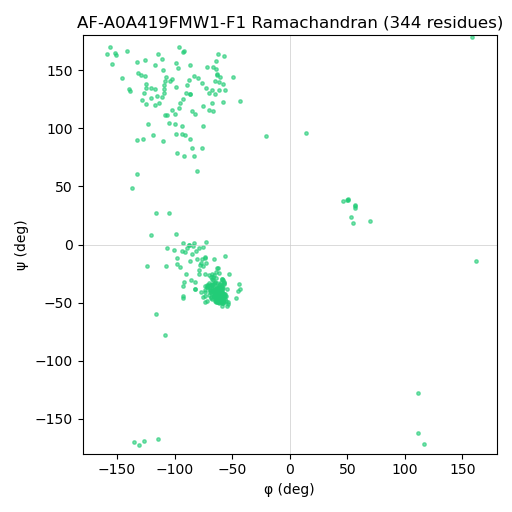0 SER A O 1
ATOM 2577 N N . ILE A 1 311 ? 4.219 13.460 -10.944 1.00 96.75 311 ILE A N 1
ATOM 2578 C CA . ILE A 1 311 ? 4.900 12.646 -11.964 1.00 96.75 311 ILE A CA 1
ATOM 2579 C C . ILE A 1 311 ? 6.396 12.892 -11.908 1.00 96.75 311 ILE A C 1
ATOM 2581 O O . ILE A 1 311 ? 7.186 11.951 -11.931 1.00 96.75 311 ILE A O 1
ATOM 2585 N N . LEU A 1 312 ? 6.774 14.162 -11.792 1.00 96.31 312 LEU A N 1
ATOM 2586 C CA . LEU A 1 312 ? 8.160 14.559 -11.619 1.00 96.31 312 LEU A CA 1
ATOM 2587 C C . LEU A 1 312 ? 8.753 13.986 -10.324 1.00 96.31 312 LEU A C 1
ATOM 2589 O O . LEU A 1 312 ? 9.915 13.585 -10.323 1.00 96.31 312 LEU A O 1
ATOM 2593 N N . ASP A 1 313 ? 7.963 13.916 -9.250 1.00 96.31 313 ASP A N 1
ATOM 2594 C CA . ASP A 1 313 ? 8.364 13.303 -7.982 1.00 96.31 313 ASP A CA 1
ATOM 2595 C C . ASP A 1 313 ? 8.537 11.783 -8.131 1.00 96.31 313 ASP A C 1
ATOM 2597 O O . ASP A 1 313 ? 9.535 11.240 -7.664 1.00 96.31 313 ASP A O 1
ATOM 2601 N N . ILE A 1 314 ? 7.626 11.100 -8.840 1.00 96.62 314 ILE A N 1
ATOM 2602 C CA . ILE A 1 314 ? 7.729 9.661 -9.141 1.00 96.62 314 ILE A CA 1
ATOM 2603 C C . ILE A 1 314 ? 8.976 9.352 -9.982 1.00 96.62 314 ILE A C 1
ATOM 2605 O O . ILE A 1 314 ? 9.652 8.367 -9.715 1.00 96.62 314 ILE A O 1
ATOM 2609 N N . PHE A 1 315 ? 9.326 10.178 -10.969 1.00 95.44 315 PHE A N 1
ATOM 2610 C CA . PHE A 1 315 ? 10.521 9.956 -11.802 1.00 95.44 315 PHE A CA 1
ATOM 2611 C C . PHE A 1 315 ? 11.837 10.402 -11.149 1.00 95.44 315 PHE A C 1
ATOM 2613 O O . PHE A 1 315 ? 12.916 10.076 -11.637 1.00 95.44 315 PHE A O 1
ATOM 2620 N N . ASN A 1 316 ? 11.768 11.158 -10.055 1.00 94.25 316 ASN A N 1
ATOM 2621 C CA . ASN A 1 316 ? 12.917 11.443 -9.194 1.00 94.25 316 ASN A CA 1
ATOM 2622 C C . ASN A 1 316 ? 13.067 10.430 -8.058 1.00 94.25 316 ASN A C 1
ATOM 2624 O O . ASN A 1 316 ? 14.015 10.507 -7.276 1.00 94.25 316 ASN A O 1
ATOM 2628 N N . HIS A 1 317 ? 12.103 9.528 -7.919 1.00 93.00 317 HIS A N 1
ATOM 2629 C CA . HIS A 1 317 ? 12.022 8.640 -6.788 1.00 93.00 317 HIS A CA 1
ATOM 2630 C C . HIS A 1 317 ? 13.058 7.517 -6.886 1.00 93.00 317 HIS A C 1
ATOM 2632 O O . HIS A 1 317 ? 13.006 6.689 -7.797 1.00 93.00 317 HIS A O 1
ATOM 2638 N N . ASP A 1 318 ? 13.971 7.443 -5.914 1.00 89.69 318 ASP A N 1
ATOM 2639 C CA . ASP A 1 318 ? 14.875 6.300 -5.790 1.00 89.69 318 ASP A CA 1
ATOM 2640 C C . ASP A 1 318 ? 14.251 5.179 -4.949 1.00 89.69 318 ASP A C 1
ATOM 2642 O O . ASP A 1 318 ? 13.595 5.414 -3.931 1.00 89.69 318 ASP A O 1
ATOM 2646 N N . VAL A 1 319 ? 14.505 3.940 -5.369 1.00 95.19 319 VAL A N 1
ATOM 2647 C CA . VAL A 1 319 ? 14.027 2.733 -4.694 1.00 95.19 319 VAL A CA 1
ATOM 2648 C C . VAL A 1 319 ? 15.173 2.133 -3.894 1.00 95.19 319 VAL A C 1
ATOM 2650 O O . VAL A 1 319 ? 16.160 1.640 -4.449 1.00 95.19 319 VAL A O 1
ATOM 2653 N N . VAL A 1 320 ? 15.018 2.108 -2.573 1.00 96.88 320 VAL A N 1
ATOM 2654 C CA . VAL A 1 320 ? 16.026 1.589 -1.652 1.00 96.88 320 VAL A CA 1
ATOM 2655 C C . VAL A 1 320 ? 16.184 0.080 -1.839 1.00 96.88 320 VAL A C 1
ATOM 2657 O O . VAL A 1 320 ? 15.284 -0.705 -1.541 1.00 96.88 320 VAL A O 1
ATOM 2660 N N . ASP A 1 321 ? 17.361 -0.340 -2.300 1.00 97.50 321 ASP A N 1
ATOM 2661 C CA . ASP A 1 321 ? 17.762 -1.748 -2.336 1.00 97.50 321 ASP A CA 1
ATOM 2662 C C . ASP A 1 321 ? 18.131 -2.226 -0.922 1.00 97.50 321 ASP A C 1
ATOM 2664 O O . ASP A 1 321 ? 19.206 -1.912 -0.397 1.00 97.50 321 ASP A O 1
ATOM 2668 N N . VAL A 1 322 ? 17.213 -2.954 -0.284 1.00 97.75 322 VAL A N 1
ATOM 2669 C CA . VAL A 1 322 ? 17.366 -3.381 1.113 1.00 97.75 322 VAL A CA 1
ATOM 2670 C C . VAL A 1 322 ? 18.425 -4.473 1.250 1.00 97.75 322 VAL A C 1
ATOM 2672 O O . VAL A 1 322 ? 19.166 -4.476 2.233 1.00 97.75 322 VAL A O 1
ATOM 2675 N N . ASP A 1 323 ? 18.553 -5.370 0.264 1.00 96.62 323 ASP A N 1
ATOM 2676 C CA . ASP A 1 323 ? 19.613 -6.385 0.259 1.00 96.62 323 ASP A CA 1
ATOM 2677 C C . ASP A 1 323 ? 20.989 -5.722 0.313 1.00 96.62 323 ASP A C 1
ATOM 2679 O O . ASP A 1 323 ? 21.859 -6.145 1.077 1.00 96.62 323 ASP A O 1
ATOM 2683 N N . ARG A 1 324 ? 21.180 -4.665 -0.484 1.00 96.69 324 ARG A N 1
ATOM 2684 C CA . ARG A 1 324 ? 22.403 -3.864 -0.469 1.00 96.69 324 ARG A CA 1
ATOM 2685 C C . ARG A 1 324 ? 22.590 -3.167 0.879 1.00 96.69 324 ARG A C 1
ATOM 2687 O O . ARG A 1 324 ? 23.658 -3.304 1.467 1.00 96.69 324 ARG A O 1
ATOM 2694 N N . LYS A 1 325 ? 21.562 -2.497 1.415 1.00 96.62 325 LYS A N 1
ATOM 2695 C CA . LYS A 1 325 ? 21.659 -1.785 2.705 1.00 96.62 325 LYS A CA 1
ATOM 2696 C C . LYS A 1 325 ? 22.041 -2.688 3.873 1.00 96.62 325 LYS A C 1
ATOM 2698 O O . LYS A 1 325 ? 22.875 -2.309 4.689 1.00 96.62 325 LYS A O 1
ATOM 2703 N N . ILE A 1 326 ? 21.475 -3.892 3.937 1.00 94.50 326 ILE A N 1
ATOM 2704 C CA . ILE A 1 326 ? 21.808 -4.865 4.984 1.00 94.50 326 ILE A CA 1
ATOM 2705 C C . ILE A 1 326 ? 23.249 -5.373 4.844 1.00 94.50 326 ILE A C 1
ATOM 2707 O O . ILE A 1 326 ? 23.900 -5.623 5.853 1.00 94.50 326 ILE A O 1
ATOM 2711 N N . LYS A 1 327 ? 23.767 -5.511 3.618 1.00 94.75 327 LYS A N 1
ATOM 2712 C CA . LYS A 1 327 ? 25.166 -5.905 3.384 1.00 94.75 327 LYS A CA 1
ATOM 2713 C C . LYS A 1 327 ? 26.161 -4.794 3.721 1.00 94.75 327 LYS A C 1
ATOM 2715 O O . LYS A 1 327 ? 27.243 -5.093 4.210 1.00 94.75 327 LYS A O 1
ATOM 2720 N N . GLU A 1 328 ? 25.802 -3.540 3.455 1.00 95.75 328 GLU A N 1
ATOM 2721 C CA . GLU A 1 328 ? 26.654 -2.366 3.699 1.00 95.75 328 GLU A CA 1
ATOM 2722 C C . GLU A 1 328 ? 26.839 -2.056 5.193 1.00 95.75 328 GLU A C 1
ATOM 2724 O O . GLU A 1 328 ? 27.854 -1.472 5.565 1.00 95.75 328 GLU A O 1
ATOM 2729 N N . ILE A 1 329 ? 25.885 -2.437 6.052 1.00 93.62 329 ILE A N 1
ATOM 2730 C CA . ILE A 1 329 ? 25.899 -2.122 7.489 1.00 93.62 329 ILE A CA 1
ATOM 2731 C C . ILE A 1 329 ? 25.926 -3.435 8.295 1.00 93.62 329 ILE A C 1
ATOM 2733 O O . ILE A 1 329 ? 24.866 -3.996 8.581 1.00 93.62 329 ILE A O 1
ATOM 2737 N N . PRO A 1 330 ? 27.108 -3.938 8.701 1.00 85.94 330 PRO A N 1
ATOM 2738 C CA . PRO A 1 330 ? 27.247 -5.273 9.294 1.00 85.94 330 PRO A CA 1
ATOM 2739 C C . PRO A 1 330 ? 26.395 -5.521 10.548 1.00 85.94 330 PRO A C 1
ATOM 2741 O O . PRO A 1 330 ? 25.899 -6.628 10.752 1.00 85.94 330 PRO A O 1
ATOM 2744 N N . THR A 1 331 ? 26.189 -4.498 11.381 1.00 94.69 331 THR A N 1
ATOM 2745 C CA . THR A 1 331 ? 25.400 -4.604 12.621 1.00 94.69 331 THR A CA 1
ATOM 2746 C C . THR A 1 331 ? 23.892 -4.565 12.382 1.00 94.69 331 THR A C 1
ATOM 2748 O O . THR A 1 331 ? 23.130 -5.082 13.198 1.00 94.69 331 THR A O 1
ATOM 2751 N N . LEU A 1 332 ? 23.448 -4.019 11.243 1.00 93.62 332 LEU A N 1
ATOM 2752 C CA . LEU A 1 332 ? 22.038 -3.748 10.968 1.00 93.62 332 LEU A CA 1
ATOM 2753 C C . LEU A 1 332 ? 21.195 -5.021 10.982 1.00 93.62 332 LEU A C 1
ATOM 2755 O O . LEU A 1 332 ? 20.091 -5.019 11.518 1.00 93.62 332 LEU A O 1
ATOM 2759 N N . LYS A 1 333 ? 21.706 -6.124 10.423 1.00 92.56 333 LYS A N 1
ATOM 2760 C CA . LYS A 1 333 ? 20.979 -7.399 10.434 1.00 92.56 333 LYS A CA 1
ATOM 2761 C C . LYS A 1 333 ? 20.727 -7.881 11.864 1.00 92.56 333 LYS A C 1
ATOM 2763 O O . LYS A 1 333 ? 19.595 -8.213 12.196 1.00 92.56 333 LYS A O 1
ATOM 2768 N N . THR A 1 334 ? 21.766 -7.885 12.696 1.00 93.75 334 THR A N 1
ATOM 2769 C CA . THR A 1 334 ? 21.686 -8.324 14.094 1.00 93.75 334 THR A CA 1
ATOM 2770 C C . THR A 1 334 ? 20.737 -7.439 14.899 1.00 93.75 334 THR A C 1
ATOM 2772 O O . THR A 1 334 ? 19.925 -7.953 15.667 1.00 93.75 334 THR A O 1
ATOM 2775 N N . ASP A 1 335 ? 20.784 -6.122 14.687 1.00 95.31 335 ASP A N 1
ATOM 2776 C CA . ASP A 1 335 ? 19.862 -5.184 15.330 1.00 95.31 335 ASP A CA 1
ATOM 2777 C C . ASP A 1 335 ? 18.410 -5.410 14.901 1.00 95.31 335 ASP A C 1
ATOM 2779 O O . ASP A 1 335 ? 17.515 -5.416 15.746 1.00 95.31 335 ASP A O 1
ATOM 2783 N N . LEU A 1 336 ? 18.162 -5.647 13.611 1.00 93.88 336 LEU A N 1
ATOM 2784 C CA . LEU A 1 336 ? 16.827 -5.965 13.106 1.00 93.88 336 LEU A CA 1
ATOM 2785 C C . LEU A 1 336 ? 16.314 -7.293 13.668 1.00 93.88 336 LEU A C 1
ATOM 2787 O O . LEU A 1 336 ? 15.176 -7.351 14.123 1.00 93.88 336 LEU A O 1
ATOM 2791 N N . ASP A 1 337 ? 17.141 -8.338 13.694 1.00 92.69 337 ASP A N 1
ATOM 2792 C CA . ASP A 1 337 ? 16.770 -9.637 14.264 1.00 92.69 337 ASP A CA 1
ATOM 2793 C C . ASP A 1 337 ? 16.452 -9.517 15.768 1.00 92.69 337 ASP A C 1
ATOM 2795 O O . ASP A 1 337 ? 15.510 -10.141 16.262 1.00 92.69 337 ASP A O 1
ATOM 2799 N N . ARG A 1 338 ? 17.194 -8.676 16.504 1.00 95.50 338 ARG A N 1
ATOM 2800 C CA . ARG A 1 338 ? 16.902 -8.355 17.908 1.00 95.50 338 ARG A CA 1
ATOM 2801 C C . ARG A 1 338 ? 15.560 -7.637 18.052 1.00 95.50 338 ARG A C 1
ATOM 2803 O O . ARG A 1 338 ? 14.736 -8.071 18.853 1.00 95.50 338 ARG A O 1
ATOM 2810 N N . LYS A 1 339 ? 15.309 -6.591 17.259 1.00 93.19 339 LYS A N 1
ATOM 2811 C CA . LYS A 1 339 ? 14.040 -5.845 17.289 1.00 93.19 339 LYS A CA 1
ATOM 2812 C C . LYS A 1 339 ? 12.836 -6.730 16.960 1.00 93.19 339 LYS A C 1
ATOM 2814 O O . LYS A 1 339 ? 11.814 -6.613 17.631 1.00 93.19 339 LYS A O 1
ATOM 2819 N N . VAL A 1 340 ? 12.963 -7.657 16.004 1.00 92.56 340 VAL A N 1
ATOM 2820 C CA . VAL A 1 340 ? 11.907 -8.641 15.702 1.00 92.56 340 VAL A CA 1
ATOM 2821 C C . VAL A 1 340 ? 11.565 -9.459 16.945 1.00 92.56 340 VAL A C 1
ATOM 2823 O O . VAL A 1 340 ? 10.393 -9.536 17.303 1.00 92.56 340 VAL A O 1
ATOM 2826 N N . LYS A 1 341 ? 12.566 -10.002 17.649 1.00 93.00 341 LYS A N 1
ATOM 2827 C CA . LYS A 1 341 ? 12.340 -10.779 18.881 1.00 93.00 341 LYS A CA 1
ATOM 2828 C C . LYS A 1 341 ? 11.680 -9.950 19.982 1.00 93.00 341 LYS A C 1
ATOM 2830 O O . LYS A 1 341 ? 10.767 -10.437 20.640 1.00 93.00 341 LYS A O 1
ATOM 2835 N N . GLU A 1 342 ? 12.114 -8.701 20.162 1.00 93.81 342 GLU A N 1
ATOM 2836 C CA . GLU A 1 342 ? 11.511 -7.782 21.136 1.00 93.81 342 GLU A CA 1
ATOM 2837 C C . GLU A 1 342 ? 10.029 -7.521 20.825 1.00 93.81 342 GLU A C 1
ATOM 2839 O O . GLU A 1 342 ? 9.204 -7.511 21.731 1.00 93.81 342 GLU A O 1
ATOM 2844 N N . VAL A 1 343 ? 9.682 -7.322 19.550 1.00 92.69 343 VAL A N 1
ATOM 2845 C CA . VAL A 1 343 ? 8.296 -7.088 19.112 1.00 92.69 343 VAL A CA 1
ATOM 2846 C C . VAL A 1 343 ? 7.447 -8.354 19.231 1.00 92.69 343 VAL A C 1
ATOM 2848 O O . VAL A 1 343 ? 6.274 -8.271 19.573 1.00 92.69 343 VAL A O 1
ATOM 2851 N N . GLN A 1 344 ? 8.015 -9.532 18.976 1.00 90.19 344 GLN A N 1
ATOM 2852 C CA . GLN A 1 344 ? 7.298 -10.804 19.099 1.00 90.19 344 GLN A CA 1
ATOM 2853 C C . GLN A 1 344 ? 6.907 -11.148 20.537 1.00 90.19 344 GLN A C 1
ATOM 2855 O O . GLN A 1 344 ? 5.924 -11.862 20.724 1.00 90.19 344 GLN A O 1
ATOM 2860 N N . ALA A 1 345 ? 7.666 -10.659 21.520 1.00 91.62 345 ALA A N 1
ATOM 2861 C CA . ALA A 1 345 ? 7.414 -10.893 22.938 1.00 91.62 345 ALA A CA 1
ATOM 2862 C C . ALA A 1 345 ? 6.216 -10.099 23.503 1.00 91.62 345 ALA A C 1
ATOM 2864 O O . ALA A 1 345 ? 5.794 -10.382 24.622 1.00 91.62 345 ALA A O 1
ATOM 2865 N N . LEU A 1 346 ? 5.684 -9.126 22.748 1.00 88.19 346 LEU A N 1
ATOM 2866 C CA . LEU A 1 346 ? 4.456 -8.368 23.051 1.00 88.19 346 LEU A CA 1
ATOM 2867 C C . LEU A 1 346 ? 3.208 -9.140 22.604 1.00 88.19 346 LEU A C 1
ATOM 2869 O O . LEU A 1 346 ? 2.147 -9.035 23.268 1.00 88.19 346 LEU A O 1
#